Protein AF-A0A916CLT6-F1 (afdb_monomer_lite)

Foldseek 3Di:
DDDPDPDDDDDDDDDDDDDDQQFFDQDPVRDGHSQPDPQRHGDPPDGSVRSNVVLCVVLVVLVVLLQVVLVVCVVLLEAEEEEEAAPPLCPLVVVLVVLLVCCVVPVQAQEAEEEEEQDDCVSVVSNCVSVHHYHYDHPNPDQKDTQVSLVVRVVPHPSRDDPDPPPDDDDDDDDDDDDDPPPPPDPDSHRSYYYYYYIYRDLEVHLSHRNNHPYYDYRGHVVVPPCVCVVRVSD

Radius of gyration: 25.7 Å; chains: 1; bounding box: 78×37×86 Å

Sequence (235 aa):
MCVVCGCGETAPAASAGTGAPGGPVVSANGDLDYGAGAARVSVPGMSPGRAIRLEADVLGANDRIARQNRAHFRSHGVAAYNLVSSPGSGKTTLLVATIEALKRRAPELALAVIEGDQQTSHDADRIRATGAPAIQVNTGKGCHLDAPMVAAAFARLPLHGDGQHAHAPAHGHAHHDHGDHHGHHHPHGHADALLFIENVGNLVCPAMWDLGERAKIAILSVTEGEDKPLKYPDM

Structure (mmCIF, N/CA/C/O backbone):
data_AF-A0A916CLT6-F1
#
_entry.id   AF-A0A916CLT6-F1
#
loop_
_atom_site.group_PDB
_atom_site.id
_atom_site.type_symbol
_atom_site.label_atom_id
_atom_site.label_alt_id
_atom_site.label_comp_id
_atom_site.label_asym_id
_atom_site.label_entity_id
_atom_site.label_seq_id
_atom_site.pdbx_PDB_ins_code
_atom_site.Cartn_x
_atom_site.Cartn_y
_atom_site.Cartn_z
_atom_site.occupancy
_atom_site.B_iso_or_equiv
_atom_site.auth_seq_id
_atom_site.auth_comp_id
_atom_site.auth_asym_id
_atom_site.auth_atom_id
_atom_site.pdbx_PDB_model_num
ATOM 1 N N . MET A 1 1 ? 43.250 0.621 -11.023 1.00 33.81 1 MET A N 1
ATOM 2 C CA . MET A 1 1 ? 42.822 2.036 -10.939 1.00 33.81 1 MET A CA 1
ATOM 3 C C . MET A 1 1 ? 42.579 2.544 -12.355 1.00 33.81 1 MET A C 1
ATOM 5 O O . MET A 1 1 ? 43.279 2.098 -13.250 1.00 33.81 1 MET A O 1
ATOM 9 N N . CYS A 1 2 ? 41.528 3.351 -12.530 1.00 45.12 2 CYS A N 1
ATOM 10 C CA . CYS A 1 2 ? 40.856 3.770 -13.770 1.00 45.12 2 CYS A CA 1
ATOM 11 C C . CYS A 1 2 ? 41.681 3.927 -15.059 1.00 45.12 2 CYS A C 1
ATOM 13 O O . CYS A 1 2 ? 42.686 4.626 -15.059 1.00 45.12 2 CYS A O 1
ATOM 15 N N . VAL A 1 3 ? 41.103 3.446 -16.170 1.00 31.16 3 VAL A N 1
ATOM 16 C CA . VAL A 1 3 ? 41.249 3.978 -17.543 1.00 31.16 3 VAL A CA 1
ATOM 17 C C . VAL A 1 3 ? 39.955 3.672 -18.321 1.00 31.16 3 VAL A C 1
ATOM 19 O O . VAL A 1 3 ? 39.805 2.633 -18.949 1.00 31.16 3 VAL A O 1
ATOM 22 N N . VAL A 1 4 ? 38.972 4.567 -18.193 1.00 50.31 4 VAL A N 1
ATOM 23 C CA . VAL A 1 4 ? 37.554 4.425 -18.602 1.00 50.31 4 VAL A CA 1
ATOM 24 C C . VAL A 1 4 ? 37.305 4.545 -20.120 1.00 50.31 4 VAL A C 1
ATOM 26 O O . VAL A 1 4 ? 36.163 4.517 -20.551 1.00 50.31 4 VAL A O 1
ATOM 29 N N . CYS A 1 5 ? 38.324 4.620 -20.978 1.00 51.88 5 CYS A N 1
ATOM 30 C CA . CYS A 1 5 ? 38.079 4.710 -22.423 1.00 51.88 5 CYS A CA 1
ATOM 31 C C . CYS A 1 5 ? 39.186 4.021 -23.229 1.00 51.88 5 CYS A C 1
ATOM 33 O O . CYS A 1 5 ? 40.133 4.654 -23.686 1.00 51.88 5 CYS A O 1
ATOM 35 N N . GLY A 1 6 ? 39.085 2.699 -23.373 1.00 37.78 6 GLY A N 1
ATOM 36 C CA . GLY A 1 6 ? 39.872 1.934 -24.339 1.00 37.78 6 GLY A CA 1
ATOM 37 C C . GLY A 1 6 ? 39.211 1.984 -25.714 1.00 37.78 6 GLY A C 1
ATOM 38 O O . GLY A 1 6 ? 38.528 1.039 -26.091 1.00 37.78 6 GLY A O 1
ATOM 39 N N . CYS A 1 7 ? 39.383 3.085 -26.448 1.00 57.66 7 CYS A N 1
ATOM 40 C CA . CYS A 1 7 ? 38.998 3.160 -27.858 1.00 57.66 7 CYS A CA 1
ATOM 41 C C . CYS A 1 7 ? 40.181 2.707 -28.719 1.00 57.66 7 CYS A C 1
ATOM 43 O O . CYS A 1 7 ? 41.141 3.456 -28.896 1.00 57.66 7 CYS A O 1
ATOM 45 N N . GLY A 1 8 ? 40.100 1.484 -29.240 1.00 39.34 8 GLY A N 1
ATOM 46 C CA . GLY A 1 8 ? 41.068 0.916 -30.168 1.00 39.34 8 GLY A CA 1
ATOM 47 C C . GLY A 1 8 ? 40.369 0.174 -31.303 1.00 39.34 8 GLY A C 1
ATOM 48 O O . GLY A 1 8 ? 39.743 -0.852 -31.072 1.00 39.34 8 GLY A O 1
ATOM 49 N N . GLU A 1 9 ? 40.558 0.723 -32.502 1.00 39.94 9 GLU A N 1
ATOM 50 C CA . GLU A 1 9 ? 40.505 0.086 -33.824 1.00 39.94 9 GLU A CA 1
ATOM 51 C C . GLU A 1 9 ? 39.151 -0.075 -34.543 1.00 39.94 9 GLU A C 1
ATOM 53 O O . GLU A 1 9 ? 38.208 -0.748 -34.141 1.00 39.94 9 GLU A O 1
ATOM 58 N N . THR A 1 10 ? 39.125 0.592 -35.696 1.00 53.75 10 THR A N 1
ATOM 59 C CA . THR A 1 10 ? 38.134 0.581 -36.767 1.00 53.75 10 THR A CA 1
ATOM 60 C C . THR A 1 10 ? 38.018 -0.783 -37.448 1.00 53.75 10 THR A C 1
ATOM 62 O O . THR A 1 10 ? 39.012 -1.301 -37.952 1.00 53.75 10 THR A O 1
ATOM 65 N N . ALA A 1 11 ? 36.789 -1.281 -37.603 1.00 40.25 11 ALA A N 1
ATOM 66 C CA . ALA A 1 11 ? 36.401 -2.246 -38.634 1.00 40.25 11 ALA A CA 1
ATOM 67 C C . ALA A 1 11 ? 34.921 -2.018 -39.031 1.00 40.25 11 ALA A C 1
ATOM 69 O O . ALA A 1 11 ? 34.175 -1.412 -38.261 1.00 40.25 11 ALA A O 1
ATOM 70 N N . PRO A 1 12 ? 34.519 -2.385 -40.262 1.00 44.03 12 PRO A N 1
ATOM 71 C CA . PRO A 1 12 ? 33.657 -1.554 -41.100 1.00 44.03 12 PRO A CA 1
ATOM 72 C C . PRO A 1 12 ? 32.154 -1.780 -40.904 1.00 44.03 12 PRO A C 1
ATOM 74 O O . PRO A 1 12 ? 31.712 -2.742 -40.283 1.00 44.03 12 PRO A O 1
ATOM 77 N N . ALA A 1 13 ? 31.388 -0.859 -41.497 1.00 45.50 13 ALA A N 1
ATOM 78 C CA . ALA A 1 13 ? 29.934 -0.830 -41.585 1.00 45.50 13 ALA A CA 1
ATOM 79 C C . ALA A 1 13 ? 29.308 -2.220 -41.804 1.00 45.50 13 ALA A C 1
ATOM 81 O O . ALA A 1 13 ? 29.381 -2.785 -42.896 1.00 45.50 13 ALA A O 1
ATOM 82 N N . ALA A 1 14 ? 28.648 -2.731 -40.763 1.00 37.50 14 ALA A N 1
ATOM 83 C CA . ALA A 1 14 ? 27.713 -3.837 -40.865 1.00 37.50 14 ALA A CA 1
ATOM 84 C C . ALA A 1 14 ? 26.289 -3.279 -41.001 1.00 37.50 14 ALA A C 1
ATOM 86 O O . ALA A 1 14 ? 25.870 -2.366 -40.291 1.00 37.50 14 ALA A O 1
ATOM 87 N N . SER A 1 15 ? 25.603 -3.836 -41.987 1.00 32.84 15 SER A N 1
ATOM 88 C CA . SER A 1 15 ? 24.251 -3.585 -42.468 1.00 32.84 15 SER A CA 1
ATOM 89 C C . SER A 1 15 ? 23.171 -3.399 -41.402 1.00 32.84 15 SER A C 1
ATOM 91 O O . SER A 1 15 ? 23.169 -4.052 -40.362 1.00 32.84 15 SER A O 1
ATOM 93 N N . ALA A 1 16 ? 22.178 -2.584 -41.763 1.00 42.00 16 ALA A N 1
ATOM 94 C CA . ALA A 1 16 ? 20.867 -2.516 -41.135 1.00 42.00 16 ALA A CA 1
ATOM 95 C C . ALA A 1 16 ? 20.278 -3.915 -40.873 1.00 42.00 16 ALA A C 1
ATOM 97 O O . ALA A 1 16 ? 20.177 -4.732 -41.787 1.00 42.00 16 ALA A O 1
ATOM 98 N N . GLY A 1 17 ? 19.851 -4.155 -39.632 1.00 42.66 17 GLY A N 1
ATOM 99 C CA . GLY A 1 17 ? 19.104 -5.345 -39.235 1.00 42.66 17 GLY A CA 1
ATOM 100 C C . GLY A 1 17 ? 19.689 -6.039 -38.007 1.00 42.66 17 GLY A C 1
ATOM 101 O O . GLY A 1 17 ? 20.835 -6.457 -38.010 1.00 42.66 17 GLY A O 1
ATOM 102 N N . THR A 1 18 ? 18.848 -6.195 -36.983 1.00 38.41 18 THR A N 1
ATOM 103 C CA . THR A 1 18 ? 19.069 -6.924 -35.718 1.00 38.41 18 THR A CA 1
ATOM 104 C C . THR A 1 18 ? 20.020 -6.249 -34.721 1.00 38.41 18 THR A C 1
ATOM 106 O O . THR A 1 18 ? 21.220 -6.502 -34.688 1.00 38.41 18 THR A O 1
ATOM 109 N N . GLY A 1 19 ? 19.456 -5.382 -33.870 1.00 45.22 19 GLY A N 1
ATOM 110 C CA . GLY A 1 19 ? 20.143 -4.858 -32.690 1.00 45.22 19 GLY A CA 1
ATOM 111 C C . GLY A 1 19 ? 20.605 -5.977 -31.750 1.00 45.22 19 GLY A C 1
ATOM 112 O O . GLY A 1 19 ? 20.004 -7.052 -31.696 1.00 45.22 19 GLY A O 1
ATOM 113 N N . ALA A 1 20 ? 21.690 -5.715 -31.016 1.00 49.78 20 ALA A N 1
ATOM 114 C CA . ALA A 1 20 ? 22.237 -6.625 -30.014 1.00 49.78 20 ALA A CA 1
ATOM 115 C C . ALA A 1 20 ? 21.145 -7.103 -29.029 1.00 49.78 20 ALA A C 1
ATOM 117 O O . ALA A 1 20 ? 20.240 -6.327 -28.703 1.00 49.78 20 ALA A O 1
ATOM 118 N N . PRO A 1 21 ? 21.214 -8.349 -28.521 1.00 53.38 21 PRO A N 1
ATOM 119 C CA . PRO A 1 21 ? 20.246 -8.850 -27.550 1.00 53.38 21 PRO A CA 1
ATOM 120 C C . PRO A 1 21 ? 20.200 -7.928 -26.321 1.00 53.38 21 PRO A C 1
ATOM 122 O O . PRO A 1 21 ? 21.175 -7.829 -25.581 1.00 53.38 21 PRO A O 1
ATOM 125 N N . GLY A 1 22 ? 19.066 -7.244 -26.130 1.00 58.69 22 GLY A N 1
ATOM 126 C CA . GLY A 1 22 ? 18.843 -6.283 -25.040 1.00 58.69 22 GLY A CA 1
ATOM 127 C C . GLY A 1 22 ? 18.912 -4.795 -25.424 1.00 58.69 22 GLY A C 1
ATOM 128 O O . GLY A 1 22 ? 18.727 -3.952 -24.547 1.00 58.69 22 GLY A O 1
ATOM 129 N N . GLY A 1 23 ? 19.158 -4.457 -26.696 1.00 68.06 23 GLY A N 1
ATOM 130 C CA . GLY A 1 23 ? 19.059 -3.081 -27.203 1.00 68.06 23 GLY A CA 1
ATOM 131 C C . GLY A 1 23 ? 17.610 -2.577 -27.341 1.00 68.06 23 GLY A C 1
ATOM 132 O O . GLY A 1 23 ? 16.682 -3.389 -27.322 1.00 68.06 23 GLY A O 1
ATOM 133 N N . PRO A 1 24 ? 17.399 -1.254 -27.481 1.00 80.44 24 PRO A N 1
ATOM 134 C CA . PRO A 1 24 ? 16.064 -0.676 -27.613 1.00 80.44 24 PRO A CA 1
ATOM 135 C C . PRO A 1 24 ? 15.415 -1.031 -28.954 1.00 80.44 24 PRO A C 1
ATOM 137 O O . PRO A 1 24 ? 16.091 -1.149 -29.980 1.00 80.44 24 PRO A O 1
ATOM 140 N N . VAL A 1 25 ? 14.088 -1.126 -28.960 1.00 82.56 25 VAL A N 1
ATOM 141 C CA . VAL A 1 25 ? 13.283 -1.068 -30.182 1.00 82.56 25 VAL A CA 1
ATOM 142 C C . VAL A 1 25 ? 13.188 0.396 -30.601 1.00 82.56 25 VAL A C 1
ATOM 144 O O . VAL A 1 25 ? 12.822 1.244 -29.795 1.00 82.56 25 VAL A O 1
ATOM 147 N N . VAL A 1 26 ? 13.536 0.707 -31.849 1.00 84.81 26 VAL A N 1
ATOM 148 C CA . VAL A 1 26 ? 13.438 2.077 -32.372 1.00 84.81 26 VAL A CA 1
ATOM 149 C C . VAL A 1 26 ? 12.067 2.263 -33.019 1.00 84.81 26 VAL A C 1
ATOM 151 O O . VAL A 1 26 ? 11.708 1.509 -33.925 1.00 84.81 26 VAL A O 1
ATOM 154 N N . SER A 1 27 ? 11.293 3.239 -32.542 1.00 83.81 27 SER A N 1
ATOM 155 C CA . SER A 1 27 ? 9.975 3.570 -33.088 1.00 83.81 27 SER A CA 1
ATOM 156 C C . SER A 1 27 ? 10.093 4.178 -34.492 1.00 83.81 27 SER A C 1
ATOM 158 O O . SER A 1 27 ? 11.158 4.639 -34.905 1.00 83.81 27 SER A O 1
ATOM 160 N N . ALA A 1 28 ? 8.978 4.245 -35.228 1.00 84.25 28 ALA A N 1
ATOM 161 C CA . ALA A 1 28 ? 8.935 4.936 -36.521 1.00 84.25 28 ALA A CA 1
ATOM 162 C C . ALA A 1 28 ? 9.311 6.430 -36.418 1.00 84.25 28 ALA A C 1
ATOM 164 O O . ALA A 1 28 ? 9.780 7.011 -37.394 1.00 84.25 28 ALA A O 1
ATOM 165 N N . ASN A 1 29 ? 9.151 7.029 -35.233 1.00 89.81 29 ASN A N 1
ATOM 166 C CA . ASN A 1 29 ? 9.501 8.421 -34.953 1.00 89.81 29 ASN A CA 1
ATOM 167 C C . ASN A 1 29 ? 10.944 8.583 -34.440 1.00 89.81 29 ASN A C 1
ATOM 169 O O . ASN A 1 29 ? 11.371 9.700 -34.165 1.00 89.81 29 ASN A O 1
ATOM 173 N N . GLY A 1 30 ? 11.702 7.488 -34.318 1.00 88.19 30 GLY A N 1
ATOM 174 C CA . GLY A 1 30 ? 13.072 7.491 -33.803 1.00 88.19 30 GLY A CA 1
ATOM 175 C C . GLY A 1 30 ? 13.186 7.382 -32.279 1.00 88.19 30 GLY A C 1
ATOM 176 O O . GLY A 1 30 ? 14.295 7.484 -31.758 1.00 88.19 30 GLY A O 1
ATOM 177 N N . ASP A 1 31 ? 12.084 7.149 -31.562 1.00 89.19 31 ASP A N 1
ATOM 178 C CA . ASP A 1 31 ? 12.109 6.970 -30.107 1.00 89.19 31 ASP A CA 1
ATOM 179 C C . ASP A 1 31 ? 12.738 5.626 -29.733 1.00 89.19 31 ASP A C 1
ATOM 181 O O . ASP A 1 31 ? 12.571 4.631 -30.438 1.00 89.19 31 ASP A O 1
ATOM 185 N N . LEU A 1 32 ? 13.437 5.584 -28.600 1.00 89.19 32 LEU A N 1
ATOM 186 C CA . LEU A 1 32 ? 14.067 4.369 -28.088 1.00 89.19 32 LEU A CA 1
ATOM 187 C C . LEU A 1 32 ? 13.180 3.721 -27.026 1.00 89.19 32 LEU A C 1
ATOM 189 O O . LEU A 1 32 ? 12.981 4.290 -25.954 1.00 89.19 32 LEU A O 1
ATOM 193 N N . ASP A 1 33 ? 12.713 2.507 -27.293 1.00 84.25 33 ASP A N 1
ATOM 194 C CA . ASP A 1 33 ? 11.856 1.748 -26.391 1.00 84.25 33 ASP A CA 1
ATOM 195 C C . ASP A 1 33 ? 12.584 0.515 -25.832 1.00 84.25 33 ASP A C 1
ATOM 197 O O . ASP A 1 33 ? 12.834 -0.476 -26.521 1.00 84.25 33 ASP A O 1
ATOM 201 N N . TYR A 1 34 ? 12.924 0.580 -24.546 1.00 85.12 34 TYR A N 1
ATOM 202 C CA . TYR A 1 34 ? 13.554 -0.516 -23.803 1.00 85.12 34 TYR A CA 1
ATOM 203 C C . TYR A 1 34 ? 12.536 -1.463 -23.134 1.00 85.12 34 TYR A C 1
ATOM 205 O O . TYR A 1 34 ? 12.937 -2.476 -22.559 1.00 85.12 34 TYR A O 1
ATOM 213 N N . GLY A 1 35 ? 11.239 -1.147 -23.207 1.00 81.75 35 GLY A N 1
ATOM 214 C CA . GLY A 1 35 ? 10.116 -1.910 -22.656 1.00 81.75 35 GLY A CA 1
ATOM 215 C C . GLY A 1 35 ? 9.259 -2.629 -23.709 1.00 81.75 35 GLY A C 1
ATOM 216 O O . GLY A 1 35 ? 8.449 -3.478 -23.357 1.00 81.75 35 GLY A O 1
ATOM 217 N N . ALA A 1 36 ? 9.454 -2.375 -25.005 1.00 80.44 36 ALA A N 1
ATOM 218 C CA . ALA A 1 36 ? 8.729 -3.064 -26.083 1.00 80.44 36 ALA A CA 1
ATOM 219 C C . ALA A 1 36 ? 9.096 -4.555 -26.243 1.00 80.44 36 ALA A C 1
ATOM 221 O O . ALA A 1 36 ? 8.411 -5.301 -26.946 1.00 80.44 36 ALA A O 1
ATOM 222 N N . GLY A 1 37 ? 10.195 -5.006 -25.632 1.00 76.75 37 GLY A N 1
ATOM 223 C CA . GLY A 1 37 ? 10.628 -6.402 -25.687 1.00 76.75 37 GLY A CA 1
ATOM 224 C C . GLY A 1 37 ? 9.709 -7.352 -24.907 1.00 76.75 37 GLY A C 1
ATOM 225 O O . GLY A 1 37 ? 8.970 -6.942 -24.020 1.00 76.75 37 GLY A O 1
ATOM 226 N N . ALA A 1 38 ? 9.809 -8.659 -25.174 1.00 78.69 38 ALA A N 1
ATOM 227 C CA . ALA A 1 38 ? 8.970 -9.682 -24.528 1.00 78.69 38 ALA A CA 1
ATOM 228 C C . ALA A 1 38 ? 9.040 -9.683 -22.986 1.00 78.69 38 ALA A C 1
ATOM 230 O O . ALA A 1 38 ? 8.070 -10.050 -22.334 1.00 78.69 38 ALA A O 1
ATOM 231 N N . ALA A 1 39 ? 10.177 -9.276 -22.412 1.00 78.56 39 ALA A N 1
ATOM 232 C CA . ALA A 1 39 ? 10.355 -9.161 -20.965 1.00 78.56 39 ALA A CA 1
ATOM 233 C C . ALA A 1 39 ? 9.826 -7.842 -20.381 1.00 78.56 39 ALA A C 1
ATOM 235 O O . ALA A 1 39 ? 9.830 -7.685 -19.171 1.00 78.56 39 ALA A O 1
ATOM 236 N N . ARG A 1 40 ? 9.452 -6.869 -21.222 1.00 82.94 40 ARG A N 1
ATOM 237 C CA . ARG A 1 40 ? 9.039 -5.502 -20.855 1.00 82.94 40 ARG A CA 1
ATOM 238 C C . ARG A 1 40 ? 9.997 -4.706 -19.961 1.00 82.94 40 ARG A C 1
ATOM 240 O O . ARG A 1 40 ? 9.689 -3.597 -19.538 1.00 82.94 40 ARG A O 1
ATOM 247 N N . VAL A 1 41 ? 11.191 -5.239 -19.737 1.00 83.50 41 VAL A N 1
ATOM 248 C CA . VAL A 1 41 ? 12.279 -4.638 -18.978 1.00 83.50 41 VAL A CA 1
ATOM 249 C C . VAL A 1 41 ? 13.594 -4.900 -19.707 1.00 83.50 41 VAL A C 1
ATOM 251 O O . VAL A 1 41 ? 13.804 -5.981 -20.268 1.00 83.50 41 VAL A O 1
ATOM 254 N N . SER A 1 42 ? 14.498 -3.922 -19.678 1.00 84.62 42 SER A N 1
ATOM 255 C CA . SER A 1 42 ? 15.873 -4.086 -20.148 1.00 84.62 42 SER A CA 1
ATOM 256 C C . SER A 1 42 ? 16.825 -4.080 -18.959 1.00 84.62 42 SER A C 1
ATOM 258 O O . SER A 1 42 ? 16.889 -3.114 -18.198 1.00 84.62 42 SER A O 1
ATOM 260 N N . VAL A 1 43 ? 17.562 -5.180 -18.794 1.00 83.38 43 VAL A N 1
ATOM 261 C CA . VAL A 1 43 ? 18.594 -5.326 -17.765 1.00 83.38 43 VAL A CA 1
ATOM 262 C C . VAL A 1 43 ? 19.922 -5.632 -18.462 1.00 83.38 43 VAL A C 1
ATOM 264 O O . VAL A 1 43 ? 20.031 -6.671 -19.122 1.00 83.38 43 VAL A O 1
ATOM 267 N N . PRO A 1 44 ? 20.944 -4.765 -18.328 1.00 82.00 44 PRO A N 1
ATOM 268 C CA . PRO A 1 44 ? 22.244 -4.984 -18.952 1.00 82.00 44 PRO A CA 1
ATOM 269 C C . PRO A 1 44 ? 22.827 -6.361 -18.610 1.00 82.00 44 PRO A C 1
ATOM 271 O O . PRO A 1 44 ? 22.908 -6.746 -17.444 1.00 82.00 44 PRO A O 1
ATOM 274 N N . GLY A 1 45 ? 23.232 -7.116 -19.635 1.00 83.44 45 GLY A N 1
ATOM 275 C CA . GLY A 1 45 ? 23.817 -8.452 -19.471 1.00 83.44 45 GLY A CA 1
ATOM 276 C C . GLY A 1 45 ? 22.819 -9.574 -19.151 1.00 83.44 45 GLY A C 1
ATOM 277 O O . GLY A 1 45 ? 23.242 -10.704 -18.898 1.00 83.44 45 GLY A O 1
ATOM 278 N N . MET A 1 46 ? 21.508 -9.309 -19.176 1.00 85.25 46 MET A N 1
ATOM 279 C CA . MET A 1 46 ? 20.466 -10.313 -18.956 1.00 85.25 46 MET A CA 1
ATOM 280 C C . MET A 1 46 ? 19.654 -10.559 -20.229 1.00 85.25 46 MET A C 1
ATOM 282 O O . MET A 1 46 ? 19.206 -9.628 -20.891 1.00 85.25 46 MET A O 1
ATOM 286 N N . SER A 1 47 ? 19.419 -11.831 -20.563 1.00 86.50 47 SER A N 1
ATOM 287 C CA . SER A 1 47 ? 18.535 -12.172 -21.678 1.00 86.50 47 SER A CA 1
ATOM 288 C C . SER A 1 47 ? 17.056 -12.005 -21.295 1.00 86.50 47 SER A C 1
ATOM 290 O O . SER A 1 47 ? 16.698 -12.281 -20.144 1.00 86.50 47 SER A O 1
ATOM 292 N N . PRO A 1 48 ? 16.165 -11.669 -22.249 1.00 84.31 48 PRO A N 1
ATOM 293 C CA . PRO A 1 48 ? 14.731 -11.538 -21.979 1.00 84.31 48 PRO A CA 1
ATOM 294 C C . PRO A 1 48 ? 14.119 -12.787 -21.331 1.00 84.31 48 PRO A C 1
ATOM 296 O O . PRO A 1 48 ? 13.421 -12.697 -20.329 1.00 84.31 48 PRO A O 1
ATOM 299 N N . GLY A 1 49 ? 14.455 -13.984 -21.827 1.00 86.56 49 GLY A N 1
ATOM 300 C CA . GLY A 1 49 ? 13.957 -15.239 -21.250 1.00 86.56 49 GLY A CA 1
ATOM 301 C C . GLY A 1 49 ? 14.501 -15.551 -19.849 1.00 86.56 49 GLY A C 1
ATOM 302 O O . GLY A 1 49 ? 13.902 -16.336 -19.117 1.00 86.56 49 GLY A O 1
ATOM 303 N N . ARG A 1 50 ? 15.644 -14.979 -19.446 1.00 86.62 50 ARG A N 1
ATOM 304 C CA . ARG A 1 50 ? 16.121 -15.060 -18.055 1.00 86.62 50 ARG A CA 1
ATOM 305 C C . ARG A 1 50 ? 15.382 -14.062 -17.164 1.00 86.62 50 ARG A C 1
ATOM 307 O O . ARG A 1 50 ? 15.010 -14.454 -16.065 1.00 86.62 50 ARG A O 1
ATOM 314 N N . ALA A 1 51 ? 15.149 -12.841 -17.646 1.00 85.88 51 ALA A N 1
ATOM 315 C CA . ALA A 1 51 ? 14.382 -11.823 -16.926 1.00 85.88 51 ALA A CA 1
ATOM 316 C C . ALA A 1 51 ? 12.960 -12.314 -16.611 1.00 85.88 51 ALA A C 1
ATOM 318 O O . ALA A 1 51 ? 12.588 -12.356 -15.445 1.00 85.88 51 ALA A O 1
ATOM 319 N N . ILE A 1 52 ? 12.242 -12.824 -17.619 1.00 86.00 52 ILE A N 1
ATOM 320 C CA . ILE A 1 52 ? 10.874 -13.354 -17.470 1.00 86.00 52 I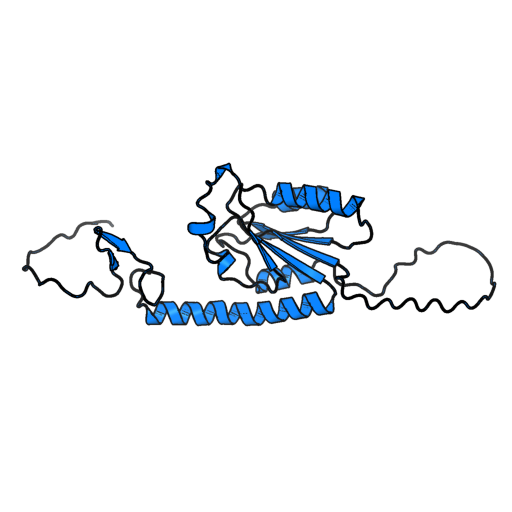LE A CA 1
ATOM 321 C C . ILE A 1 52 ? 10.813 -14.491 -16.441 1.00 86.00 52 ILE A C 1
ATOM 323 O O . ILE A 1 52 ? 9.910 -14.530 -15.614 1.00 86.00 52 ILE A O 1
ATOM 327 N N . ARG A 1 53 ? 11.768 -15.432 -16.477 1.00 89.00 53 ARG A N 1
ATOM 328 C CA . ARG A 1 53 ? 11.797 -16.550 -15.517 1.00 89.00 53 ARG A CA 1
ATOM 329 C C . ARG A 1 53 ? 12.039 -16.069 -14.091 1.00 89.00 53 ARG A C 1
ATOM 331 O O . ARG A 1 53 ? 11.341 -16.508 -13.190 1.00 89.00 53 ARG A O 1
ATOM 338 N N . LEU A 1 54 ? 12.992 -15.156 -13.904 1.00 87.00 54 LEU A N 1
ATOM 339 C CA . LEU A 1 54 ? 13.280 -14.596 -12.586 1.00 87.00 54 LEU A CA 1
ATOM 340 C C . LEU A 1 54 ? 12.070 -13.834 -12.031 1.00 87.00 54 LEU A C 1
ATOM 342 O O . LEU A 1 54 ? 11.727 -14.005 -10.866 1.00 87.00 54 LEU A O 1
ATOM 346 N N . GLU A 1 55 ? 11.416 -13.030 -12.866 1.00 89.44 55 GLU A N 1
ATOM 347 C CA . GLU A 1 55 ? 10.187 -12.324 -12.507 1.00 89.44 55 GLU A CA 1
ATOM 348 C C . GLU A 1 55 ? 9.073 -13.303 -12.116 1.00 89.44 55 GLU A C 1
ATOM 350 O O . GLU A 1 55 ? 8.509 -13.181 -11.031 1.00 89.44 55 GLU A O 1
ATOM 355 N N . ALA A 1 56 ? 8.810 -14.321 -12.941 1.00 88.44 56 ALA A N 1
ATOM 356 C CA . ALA A 1 56 ? 7.790 -15.332 -12.670 1.00 88.44 56 ALA A CA 1
ATOM 357 C C . ALA A 1 56 ? 8.060 -16.118 -11.376 1.00 88.44 56 ALA A C 1
ATOM 359 O O . ALA A 1 56 ? 7.131 -16.387 -10.614 1.00 88.44 56 ALA A O 1
ATOM 360 N N . ASP A 1 57 ? 9.321 -16.462 -11.102 1.00 91.12 57 ASP A N 1
ATOM 361 C CA . ASP A 1 57 ? 9.708 -17.169 -9.881 1.00 91.12 57 ASP A CA 1
ATOM 362 C C . ASP A 1 57 ? 9.479 -16.298 -8.633 1.00 91.12 57 ASP A C 1
ATOM 364 O O . ASP A 1 57 ? 8.915 -16.769 -7.639 1.00 91.12 57 ASP A O 1
ATOM 368 N N . VAL A 1 58 ? 9.883 -15.021 -8.687 1.00 93.12 58 VAL A N 1
ATOM 369 C CA . VAL A 1 58 ? 9.758 -14.068 -7.571 1.00 93.12 58 VAL A CA 1
ATOM 370 C C . VAL A 1 58 ? 8.295 -13.705 -7.316 1.00 93.12 58 VAL A C 1
ATOM 372 O O . VAL A 1 58 ? 7.807 -13.885 -6.197 1.00 93.12 58 VAL A O 1
ATOM 375 N N . LEU A 1 59 ? 7.570 -13.255 -8.342 1.00 94.00 59 LEU A N 1
ATOM 376 C CA . LEU A 1 59 ? 6.162 -12.875 -8.213 1.00 94.00 59 LEU A CA 1
ATOM 377 C C . LEU A 1 59 ? 5.293 -14.093 -7.884 1.00 94.00 59 LEU A C 1
ATOM 379 O O . LEU A 1 59 ? 4.439 -14.031 -7.004 1.00 94.00 59 LEU A O 1
ATOM 383 N N . GLY A 1 60 ? 5.588 -15.255 -8.472 1.00 94.69 60 GLY A N 1
ATOM 384 C CA . GLY A 1 60 ? 4.892 -16.497 -8.148 1.00 94.69 60 GLY A CA 1
ATOM 385 C C . GLY A 1 60 ? 5.089 -16.945 -6.695 1.00 94.69 60 GLY A C 1
ATOM 386 O O . GLY A 1 60 ? 4.198 -17.582 -6.120 1.00 94.69 60 GLY A O 1
ATOM 387 N N . ALA A 1 61 ? 6.233 -16.633 -6.075 1.00 96.06 61 ALA A N 1
ATOM 388 C CA . ALA A 1 61 ? 6.450 -16.851 -4.646 1.00 96.06 61 ALA A CA 1
ATOM 389 C C . ALA A 1 61 ? 5.641 -15.879 -3.782 1.00 96.06 61 ALA A C 1
ATOM 391 O O . ALA A 1 61 ? 4.997 -16.324 -2.828 1.00 96.06 61 ALA A O 1
ATOM 392 N N . ASN A 1 62 ? 5.614 -14.598 -4.154 1.00 98.25 62 ASN A N 1
ATOM 393 C CA . ASN A 1 62 ? 4.788 -13.590 -3.498 1.00 98.25 62 ASN A CA 1
ATOM 394 C C . ASN A 1 62 ? 3.295 -13.962 -3.545 1.00 98.25 62 ASN A C 1
ATOM 396 O O . ASN A 1 62 ? 2.640 -14.021 -2.506 1.00 98.25 62 ASN A O 1
ATOM 400 N N . ASP A 1 63 ? 2.778 -14.338 -4.715 1.00 98.25 63 ASP A N 1
ATOM 401 C CA . ASP A 1 63 ? 1.358 -14.645 -4.924 1.00 98.25 63 ASP A CA 1
ATOM 402 C C . ASP A 1 63 ? 0.857 -15.818 -4.077 1.00 98.25 63 ASP A C 1
ATOM 404 O O . ASP A 1 63 ? -0.314 -15.872 -3.686 1.00 98.25 63 ASP A O 1
ATOM 408 N N . ARG A 1 64 ? 1.731 -16.790 -3.777 1.00 98.31 64 ARG A N 1
ATOM 409 C CA . ARG A 1 64 ? 1.390 -17.880 -2.850 1.00 98.31 64 ARG A CA 1
ATOM 410 C C . ARG A 1 64 ? 1.074 -17.337 -1.460 1.00 98.31 64 ARG A C 1
ATOM 412 O O . ARG A 1 64 ? 0.087 -17.766 -0.866 1.00 98.31 64 ARG A O 1
ATOM 419 N N . ILE A 1 65 ? 1.875 -16.395 -0.976 1.00 98.56 65 ILE A N 1
ATOM 420 C CA . ILE A 1 65 ? 1.708 -15.779 0.343 1.00 98.56 65 ILE A CA 1
ATOM 421 C C . ILE A 1 65 ? 0.549 -14.780 0.310 1.00 98.56 65 ILE A C 1
ATOM 423 O O . ILE A 1 65 ? -0.270 -14.773 1.219 1.00 98.56 65 ILE A O 1
ATOM 427 N N . ALA A 1 66 ? 0.375 -14.026 -0.775 1.00 98.75 66 ALA A N 1
ATOM 428 C CA . ALA A 1 66 ? -0.758 -13.118 -0.942 1.00 98.75 66 ALA A CA 1
ATOM 429 C C . ALA A 1 66 ? -2.109 -13.851 -0.863 1.00 98.75 66 ALA A C 1
ATOM 431 O O . ALA A 1 66 ? -3.042 -13.407 -0.190 1.00 98.75 66 ALA A O 1
ATOM 432 N N . ARG A 1 67 ? -2.217 -15.043 -1.472 1.00 98.69 67 ARG A N 1
ATOM 433 C CA . ARG A 1 67 ? -3.403 -15.904 -1.314 1.00 98.69 67 ARG A CA 1
ATOM 434 C C . ARG A 1 67 ? -3.624 -16.344 0.133 1.00 98.69 67 ARG A C 1
ATOM 436 O O . ARG A 1 67 ? -4.773 -16.380 0.573 1.00 98.69 67 ARG A O 1
ATOM 443 N N . GLN A 1 68 ? -2.555 -16.657 0.864 1.00 98.56 68 GLN A N 1
ATOM 444 C CA . GLN A 1 68 ? -2.635 -16.999 2.287 1.00 98.56 68 GLN A CA 1
ATOM 445 C C . GLN A 1 68 ? -3.091 -15.796 3.116 1.00 98.56 68 GLN A C 1
ATOM 447 O O . GLN A 1 68 ? -4.028 -15.938 3.894 1.00 98.56 68 GLN A O 1
ATOM 452 N N . ASN A 1 69 ? -2.523 -14.609 2.887 1.00 98.62 69 ASN A N 1
ATOM 453 C CA . ASN A 1 69 ? -2.934 -13.361 3.531 1.00 98.62 69 ASN A CA 1
ATOM 454 C C . ASN A 1 69 ? -4.418 -13.085 3.302 1.00 98.62 69 ASN A C 1
ATOM 456 O O . ASN A 1 69 ? -5.160 -12.867 4.252 1.00 98.62 69 ASN A O 1
ATOM 460 N N . ARG A 1 70 ? -4.885 -13.188 2.055 1.00 98.38 70 ARG A N 1
ATOM 461 C CA . ARG A 1 70 ? -6.296 -12.993 1.705 1.00 98.38 70 ARG A CA 1
ATOM 462 C C . ARG A 1 70 ? -7.218 -13.959 2.444 1.00 98.38 70 ARG A C 1
ATOM 464 O O . ARG A 1 70 ? -8.266 -13.549 2.940 1.00 98.38 70 ARG A O 1
ATOM 471 N N . ALA A 1 71 ? -6.848 -15.238 2.518 1.00 97.75 71 ALA A N 1
ATOM 472 C CA . ALA A 1 71 ? -7.594 -16.223 3.297 1.00 97.75 71 ALA A CA 1
ATOM 473 C C . ALA A 1 71 ? -7.570 -15.884 4.797 1.00 97.75 71 ALA A C 1
ATOM 475 O O . ALA A 1 71 ? -8.605 -15.959 5.456 1.00 97.75 71 ALA A O 1
ATOM 476 N N . HIS A 1 72 ? -6.421 -15.438 5.308 1.00 96.81 72 HIS A N 1
ATOM 477 C CA . HIS A 1 72 ? -6.223 -15.066 6.702 1.00 96.81 72 HIS A CA 1
ATOM 478 C C . HIS A 1 72 ? -7.063 -13.840 7.096 1.00 96.81 72 HIS A C 1
ATOM 480 O O . HIS A 1 72 ? -7.788 -13.903 8.088 1.00 96.81 72 HIS A O 1
ATOM 486 N N . PHE A 1 73 ? -7.076 -12.779 6.282 1.00 97.06 73 PHE A N 1
ATOM 487 C CA . PHE A 1 73 ? -7.943 -11.611 6.475 1.00 97.06 73 PHE A CA 1
ATOM 488 C C . PHE A 1 73 ? -9.417 -12.015 6.484 1.00 97.06 73 PHE A C 1
ATOM 490 O O . PHE A 1 73 ? -10.148 -11.677 7.411 1.00 97.06 73 PHE A O 1
ATOM 497 N N . ARG A 1 74 ? -9.846 -12.816 5.497 1.00 95.06 74 ARG A N 1
ATOM 498 C CA . ARG A 1 74 ? -11.235 -13.289 5.404 1.00 95.06 74 ARG A CA 1
ATOM 499 C C . ARG A 1 74 ? -11.653 -1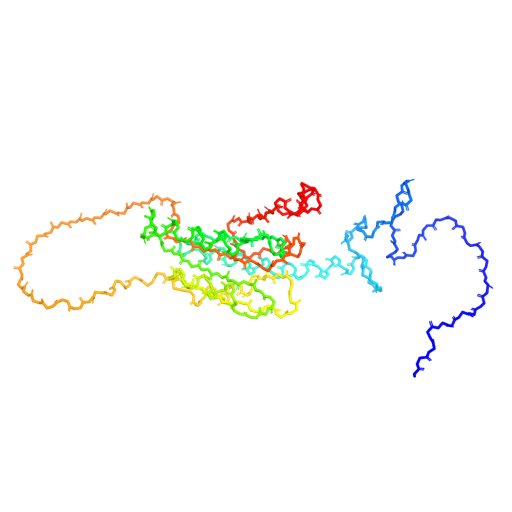4.136 6.601 1.00 95.06 74 ARG A C 1
ATOM 501 O O . ARG A 1 74 ? -12.777 -13.985 7.058 1.00 95.06 74 ARG A O 1
ATOM 508 N N . SER A 1 75 ? -10.772 -15.001 7.106 1.00 94.81 75 SER A N 1
ATOM 509 C CA . SER A 1 75 ? -11.059 -15.816 8.296 1.00 94.81 75 SER A CA 1
ATOM 510 C C . SER A 1 75 ? -11.242 -14.988 9.574 1.00 94.81 75 SER A C 1
ATOM 512 O O . SER A 1 75 ? -11.878 -15.466 10.503 1.00 94.81 75 SER A O 1
ATOM 514 N N . HIS A 1 76 ? -10.741 -13.749 9.590 1.00 94.06 76 HIS A N 1
ATOM 515 C CA . HIS A 1 76 ? -10.888 -12.790 10.688 1.00 94.06 76 HIS A CA 1
ATOM 516 C C . HIS A 1 76 ? -11.938 -11.702 10.405 1.00 94.06 76 HIS A C 1
ATOM 518 O O . HIS A 1 76 ? -11.981 -10.703 11.113 1.00 94.06 76 HIS A O 1
ATOM 524 N N . GLY A 1 77 ? -12.737 -11.832 9.339 1.00 95.19 77 GLY A N 1
ATOM 525 C CA . GLY A 1 77 ? -13.719 -10.804 8.975 1.00 95.19 77 GLY A CA 1
ATOM 526 C C . GLY A 1 77 ? -13.101 -9.464 8.544 1.00 95.19 77 GLY A C 1
ATOM 527 O O . GLY A 1 77 ? -13.796 -8.454 8.511 1.00 95.19 77 GLY A O 1
ATOM 528 N N . VAL A 1 78 ? -11.810 -9.426 8.189 1.00 96.69 78 VAL A N 1
ATOM 529 C CA . VAL A 1 78 ? -11.082 -8.195 7.839 1.00 96.69 78 VAL A CA 1
ATOM 530 C C . VAL A 1 78 ? -11.183 -7.904 6.340 1.00 96.69 78 VAL A C 1
ATOM 532 O O . VAL A 1 78 ? -10.812 -8.731 5.502 1.00 96.69 78 VAL A O 1
ATOM 535 N N . ALA A 1 79 ? -11.602 -6.688 5.981 1.00 97.00 79 ALA A N 1
ATOM 536 C CA . ALA A 1 79 ? -11.439 -6.151 4.631 1.00 97.00 79 ALA A CA 1
ATOM 537 C C . ALA A 1 79 ? -10.175 -5.285 4.546 1.00 97.00 79 ALA A C 1
ATOM 539 O O . ALA A 1 79 ? -10.113 -4.197 5.118 1.00 97.00 79 ALA A O 1
ATOM 540 N N . ALA A 1 80 ? -9.181 -5.772 3.799 1.00 98.31 80 ALA A N 1
ATOM 541 C CA . ALA A 1 80 ? -7.908 -5.089 3.595 1.00 98.31 80 ALA A CA 1
ATOM 542 C C . ALA A 1 80 ? -7.891 -4.253 2.302 1.00 98.31 80 ALA A C 1
ATOM 544 O O . ALA A 1 80 ? -8.236 -4.772 1.240 1.00 98.31 80 ALA A O 1
ATOM 545 N N . TYR A 1 81 ? -7.442 -2.999 2.372 1.00 98.56 81 TYR A N 1
ATOM 546 C CA . TYR A 1 81 ? -7.292 -2.090 1.229 1.00 98.56 81 TYR A CA 1
ATOM 547 C C . TYR A 1 81 ? -5.865 -1.549 1.151 1.00 98.56 81 TYR A C 1
ATOM 549 O O . TYR A 1 81 ? -5.354 -1.011 2.131 1.00 98.56 81 TYR A O 1
ATOM 557 N N . ASN A 1 82 ? -5.236 -1.676 -0.016 1.00 98.69 82 ASN A N 1
ATOM 558 C CA . ASN A 1 82 ? -3.858 -1.246 -0.257 1.00 98.69 82 ASN A CA 1
ATOM 559 C C . ASN A 1 82 ? -3.840 0.134 -0.920 1.00 98.69 82 ASN A C 1
ATOM 561 O O . ASN A 1 82 ? -4.282 0.277 -2.057 1.00 98.69 82 ASN A O 1
ATOM 565 N N . LEU A 1 83 ? -3.356 1.147 -0.208 1.00 98.31 83 LEU A N 1
ATOM 566 C CA . LEU A 1 83 ? -3.239 2.516 -0.694 1.00 98.31 83 LEU A CA 1
ATOM 567 C C . LEU A 1 83 ? -1.888 2.696 -1.388 1.00 98.31 83 LEU A C 1
ATOM 569 O O . LEU A 1 83 ? -0.838 2.605 -0.750 1.00 98.31 83 LEU A O 1
ATOM 573 N N . VAL A 1 84 ? -1.920 3.007 -2.680 1.00 97.50 84 VAL A N 1
ATOM 574 C CA . VAL A 1 84 ? -0.731 3.235 -3.513 1.00 97.50 84 VAL A CA 1
ATOM 575 C C . VAL A 1 84 ? -0.752 4.655 -4.077 1.00 97.50 84 VAL A C 1
ATOM 577 O O . VAL A 1 84 ? -1.812 5.205 -4.366 1.00 97.50 84 VAL A O 1
ATOM 580 N N . SER A 1 85 ? 0.408 5.301 -4.188 1.00 96.25 85 SER A N 1
ATOM 581 C CA . SER A 1 85 ? 0.524 6.668 -4.722 1.00 96.25 85 SER A CA 1
ATOM 582 C C . SER A 1 85 ? 1.966 7.004 -5.081 1.00 96.25 85 SER A C 1
ATOM 584 O O . SER A 1 85 ? 2.876 6.259 -4.726 1.00 96.25 85 SER A O 1
ATOM 586 N N . SER A 1 86 ? 2.209 8.188 -5.644 1.00 95.88 86 SER A N 1
ATOM 587 C CA . SER A 1 86 ? 3.549 8.785 -5.637 1.00 95.88 86 SER A CA 1
ATOM 588 C C . SER A 1 86 ? 3.947 9.260 -4.228 1.00 95.88 86 SER A C 1
ATOM 590 O O . SER A 1 86 ? 3.085 9.462 -3.361 1.00 95.88 86 SER A O 1
ATOM 592 N N . PRO A 1 87 ? 5.242 9.489 -3.949 1.00 94.56 87 PRO A N 1
ATOM 593 C CA . PRO A 1 87 ? 5.650 10.234 -2.761 1.00 94.56 87 PRO A CA 1
ATOM 594 C C . PRO A 1 87 ? 4.977 11.610 -2.715 1.00 94.56 87 PRO A C 1
ATOM 596 O O . PRO A 1 87 ? 4.908 12.305 -3.726 1.00 94.56 87 PRO A O 1
ATOM 599 N N . GLY A 1 88 ? 4.489 12.014 -1.542 1.00 93.75 88 GLY A N 1
ATOM 600 C CA . GLY A 1 88 ? 3.901 13.343 -1.351 1.00 93.75 88 GLY A CA 1
ATOM 601 C C . GLY A 1 88 ? 2.474 13.536 -1.885 1.00 93.75 88 GLY A C 1
ATOM 602 O O . GLY A 1 88 ? 1.919 14.609 -1.682 1.00 93.75 88 GLY A O 1
ATOM 603 N N . SER A 1 89 ? 1.825 12.516 -2.463 1.00 95.56 89 SER A N 1
ATOM 604 C CA . SER A 1 89 ? 0.426 12.604 -2.943 1.00 95.56 89 SER A CA 1
ATOM 605 C C . SER A 1 89 ? -0.622 12.785 -1.833 1.00 95.56 89 SER A C 1
ATOM 607 O O . SER A 1 89 ? -1.808 12.927 -2.118 1.00 95.56 89 SER A O 1
ATOM 609 N N . GLY A 1 90 ? -0.210 12.751 -0.561 1.00 96.00 90 GLY A N 1
ATOM 610 C CA . GLY A 1 90 ? -1.088 12.991 0.585 1.00 96.00 90 GLY A CA 1
ATOM 611 C C . GLY A 1 90 ? -1.798 11.756 1.148 1.00 96.00 90 GLY A C 1
ATOM 612 O O . GLY A 1 90 ? -2.775 11.935 1.873 1.00 96.00 90 GLY A O 1
ATOM 613 N N . LYS A 1 91 ? -1.318 10.529 0.871 1.00 96.06 91 LYS A N 1
ATOM 614 C CA . LYS A 1 91 ? -1.905 9.272 1.390 1.00 96.06 91 LYS A CA 1
ATOM 615 C C . LYS A 1 91 ? -2.169 9.317 2.888 1.00 96.06 91 LYS A C 1
ATOM 617 O O . LYS A 1 91 ? -3.320 9.207 3.293 1.00 96.06 91 LYS A O 1
ATOM 622 N N . THR A 1 92 ? -1.138 9.574 3.687 1.00 97.62 92 THR A N 1
ATOM 623 C CA . THR A 1 92 ? -1.250 9.593 5.147 1.00 97.62 92 THR A CA 1
ATOM 624 C C . THR A 1 92 ? -2.219 10.663 5.629 1.00 97.62 92 THR A C 1
ATOM 626 O O . THR A 1 92 ? -2.988 10.441 6.556 1.00 97.62 92 THR A O 1
ATOM 629 N N . THR A 1 93 ? -2.224 11.837 4.991 1.00 98.12 93 THR A N 1
ATOM 630 C CA . THR A 1 93 ? -3.157 12.919 5.340 1.00 98.12 93 THR A CA 1
ATOM 631 C C . THR A 1 93 ? -4.602 12.503 5.066 1.00 98.12 93 THR A C 1
ATOM 633 O O . THR A 1 93 ? -5.467 12.700 5.919 1.00 98.12 93 THR A O 1
ATOM 636 N N . LEU A 1 94 ? -4.863 11.882 3.912 1.00 98.12 94 LEU A N 1
ATOM 637 C CA . LEU A 1 94 ? -6.177 11.336 3.579 1.00 98.12 94 LEU A CA 1
ATOM 638 C C . LEU A 1 94 ? -6.573 10.201 4.533 1.00 98.12 94 LEU A C 1
ATOM 640 O O . LEU A 1 94 ? -7.716 10.155 4.990 1.00 98.12 94 LEU A O 1
ATOM 644 N N . LEU A 1 95 ? -5.639 9.306 4.855 1.00 98.25 95 LEU A N 1
ATOM 645 C CA . LEU A 1 95 ? -5.876 8.168 5.734 1.00 98.25 95 LEU A CA 1
ATOM 646 C C . LEU A 1 95 ? -6.197 8.621 7.163 1.00 98.25 95 LEU A C 1
ATOM 648 O O . LEU A 1 95 ? -7.198 8.183 7.720 1.00 98.25 95 LEU A O 1
ATOM 652 N N . VAL A 1 96 ? -5.430 9.558 7.724 1.00 98.69 96 VAL A N 1
ATOM 653 C CA . VAL A 1 96 ? -5.699 10.166 9.038 1.00 98.69 96 VAL A CA 1
ATOM 654 C C . VAL A 1 96 ? -7.104 10.774 9.082 1.00 98.69 96 VAL A C 1
ATOM 656 O O . VAL A 1 96 ? -7.897 10.422 9.956 1.00 98.69 96 VAL A O 1
ATOM 659 N N . ALA A 1 97 ? -7.460 11.606 8.098 1.00 98.56 97 ALA A N 1
ATOM 660 C CA . ALA A 1 97 ? -8.793 12.207 8.027 1.00 98.56 97 ALA A CA 1
ATOM 661 C C . ALA A 1 97 ? -9.907 11.150 7.891 1.00 98.56 97 ALA A C 1
ATOM 663 O O . ALA A 1 97 ? -10.983 11.287 8.480 1.00 98.56 97 ALA A O 1
ATOM 664 N N . THR A 1 98 ? -9.642 10.074 7.143 1.00 98.19 98 THR A N 1
ATOM 665 C CA . THR A 1 98 ? -10.566 8.946 6.966 1.00 98.19 98 THR A CA 1
ATOM 666 C C . THR A 1 98 ? -10.789 8.201 8.277 1.00 98.19 98 THR A C 1
ATOM 668 O O . THR A 1 98 ? -11.935 7.943 8.641 1.00 98.19 98 THR A O 1
ATOM 671 N N . ILE A 1 99 ? -9.724 7.902 9.023 1.00 98.25 99 ILE A N 1
ATOM 672 C CA . ILE A 1 99 ? -9.798 7.217 10.318 1.00 98.25 99 ILE A CA 1
ATOM 673 C C . ILE A 1 99 ? -10.621 8.035 11.310 1.00 98.25 99 ILE A C 1
ATOM 675 O O . ILE A 1 99 ? -11.536 7.508 11.942 1.00 98.25 99 ILE A O 1
ATOM 679 N N . GLU A 1 100 ? -10.347 9.333 11.425 1.00 98.25 100 GLU A N 1
ATOM 680 C CA . GLU A 1 100 ? -11.105 10.215 12.311 1.00 98.25 100 GLU A CA 1
ATOM 681 C C . GLU A 1 100 ? -12.586 10.298 11.917 1.00 98.25 100 GLU A C 1
ATOM 683 O O . GLU A 1 100 ? -13.469 10.288 12.778 1.00 98.25 100 GLU A O 1
ATOM 688 N N . ALA A 1 101 ? -12.882 10.362 10.615 1.00 98.19 101 ALA A N 1
ATOM 689 C CA . ALA A 1 101 ? -14.253 10.363 10.121 1.00 98.19 101 ALA A CA 1
ATOM 690 C C . ALA A 1 101 ? -14.977 9.041 10.416 1.00 98.19 101 ALA A C 1
ATOM 692 O O . ALA A 1 101 ? -16.138 9.070 10.828 1.00 98.19 101 ALA A O 1
ATOM 693 N N . LEU A 1 102 ? -14.307 7.898 10.246 1.00 96.69 102 LEU A N 1
ATOM 694 C CA . LEU A 1 102 ? -14.860 6.579 10.557 1.00 96.69 102 LEU A CA 1
ATOM 695 C C . LEU A 1 102 ? -15.125 6.427 12.053 1.00 96.69 102 LEU A C 1
ATOM 697 O O . LEU A 1 102 ? -16.228 6.044 12.418 1.00 96.69 102 LEU A O 1
ATOM 701 N N . LYS A 1 103 ? -14.198 6.848 12.918 1.00 95.50 103 LYS A N 1
ATOM 702 C CA . LYS A 1 103 ? -14.399 6.831 14.376 1.00 95.50 103 LYS A CA 1
ATOM 703 C C . LYS A 1 103 ? -15.629 7.616 14.825 1.00 95.50 103 LYS A C 1
ATOM 705 O O . LYS A 1 103 ? -16.304 7.210 15.762 1.00 95.50 103 LYS A O 1
ATOM 710 N N . ARG A 1 104 ? -15.950 8.723 14.147 1.00 96.50 104 ARG A N 1
ATOM 711 C CA . ARG A 1 104 ? -17.167 9.503 14.434 1.00 96.50 104 ARG A CA 1
ATOM 712 C C . ARG A 1 104 ? -18.443 8.861 13.889 1.00 96.50 104 ARG A C 1
ATOM 714 O O . ARG A 1 104 ? -19.499 9.032 14.486 1.00 96.50 104 ARG A O 1
ATOM 721 N N . ARG A 1 105 ? -18.376 8.196 12.732 1.00 96.69 105 ARG A N 1
ATOM 722 C CA . ARG A 1 105 ? -19.559 7.700 11.999 1.00 96.69 105 ARG A CA 1
ATOM 723 C C . ARG A 1 105 ? -19.897 6.236 12.283 1.00 96.69 105 ARG A C 1
ATOM 725 O O . ARG A 1 105 ? -21.046 5.851 12.108 1.00 96.69 105 ARG A O 1
ATOM 732 N N . ALA A 1 106 ? -18.907 5.443 12.672 1.00 94.38 106 ALA A N 1
ATOM 733 C CA . ALA A 1 106 ? -18.993 4.014 12.939 1.00 94.38 106 ALA A CA 1
ATOM 734 C C . ALA A 1 106 ? -17.972 3.636 14.037 1.00 94.38 106 ALA A C 1
ATOM 736 O O . ALA A 1 106 ? -16.979 2.974 13.743 1.00 94.38 106 ALA A O 1
ATOM 737 N N . PRO A 1 107 ? -18.171 4.084 15.292 1.00 91.81 107 PRO A N 1
ATOM 738 C CA . PRO A 1 107 ? -17.209 3.874 16.382 1.00 91.81 107 PRO A CA 1
ATOM 739 C C . PRO A 1 107 ? -16.953 2.396 16.714 1.00 91.81 107 PRO A C 1
ATOM 741 O O . PRO A 1 107 ? -15.864 2.065 17.170 1.00 91.81 107 PRO A O 1
ATOM 744 N N . GLU A 1 108 ? -17.924 1.519 16.444 1.00 91.25 108 GLU A N 1
ATOM 745 C CA . GLU A 1 108 ? -17.816 0.067 16.656 1.00 91.25 108 GLU A CA 1
ATOM 746 C C . GLU A 1 108 ? -16.989 -0.647 15.572 1.00 91.25 108 GLU A C 1
ATOM 748 O O . GLU A 1 108 ? -16.651 -1.819 15.716 1.00 91.25 108 GLU A O 1
ATOM 753 N N . LEU A 1 109 ? -16.669 0.030 14.461 1.00 92.50 109 LEU A N 1
ATOM 754 C CA . LEU A 1 109 ? -15.901 -0.574 13.377 1.00 92.50 109 LEU A CA 1
ATOM 755 C C . LEU A 1 109 ? -14.420 -0.637 13.759 1.00 92.50 109 LEU A C 1
ATOM 757 O O . LEU A 1 109 ? -13.720 0.381 13.758 1.00 92.50 109 LEU A O 1
ATOM 761 N N . ALA A 1 110 ? -13.930 -1.845 14.030 1.00 94.94 110 ALA A N 1
ATOM 762 C CA . ALA A 1 110 ? -12.514 -2.073 14.274 1.00 94.94 110 ALA A CA 1
ATOM 763 C C . ALA A 1 110 ? -11.688 -1.708 13.030 1.00 94.94 110 ALA A C 1
ATOM 765 O O . ALA A 1 110 ? -12.024 -2.066 11.899 1.00 94.94 110 ALA A O 1
ATOM 766 N N . LEU A 1 111 ? -10.590 -0.983 13.238 1.00 96.38 111 LEU A N 1
ATOM 767 C CA . LEU A 1 111 ? -9.704 -0.537 12.170 1.00 96.38 111 LEU A CA 1
ATOM 768 C C . LEU A 1 111 ? -8.258 -0.569 12.640 1.00 96.38 111 LEU A C 1
ATOM 770 O O . LEU A 1 111 ? -7.951 -0.087 13.729 1.00 96.38 111 LEU A O 1
ATOM 774 N N . ALA A 1 112 ? -7.366 -1.057 11.782 1.00 98.38 112 ALA A N 1
ATOM 775 C CA . ALA A 1 112 ? -5.931 -0.906 11.968 1.00 98.38 112 ALA A CA 1
ATOM 776 C C . ALA A 1 112 ? -5.212 -0.571 10.658 1.00 98.38 112 ALA A C 1
ATOM 778 O O . ALA A 1 112 ? -5.791 -0.651 9.570 1.00 98.38 112 ALA A O 1
ATOM 779 N N . VAL A 1 113 ? -3.941 -0.187 10.780 1.00 98.75 113 VAL A N 1
ATOM 780 C CA . VAL A 1 113 ? -3.103 0.211 9.651 1.00 98.75 113 VAL A CA 1
ATOM 781 C C . VAL A 1 113 ? -1.782 -0.558 9.628 1.00 98.75 113 VAL A C 1
ATOM 783 O O . VAL A 1 113 ? -1.130 -0.749 10.654 1.00 98.75 113 VAL A O 1
ATOM 786 N N . ILE A 1 114 ? -1.361 -0.981 8.443 1.00 98.81 114 ILE A N 1
ATOM 787 C CA . ILE A 1 114 ? 0.035 -1.315 8.152 1.00 98.81 114 ILE A CA 1
ATOM 788 C C . ILE A 1 114 ? 0.585 -0.147 7.348 1.00 98.81 114 ILE A C 1
ATOM 790 O O . ILE A 1 114 ? 0.034 0.186 6.305 1.00 98.81 114 ILE A O 1
ATOM 794 N N . GLU A 1 115 ? 1.634 0.487 7.846 1.00 98.50 115 GLU A N 1
ATOM 795 C CA . GLU A 1 115 ? 2.316 1.592 7.179 1.00 98.50 115 GLU A CA 1
ATOM 796 C C . GLU A 1 115 ? 3.654 1.067 6.653 1.00 98.50 115 GLU A C 1
ATOM 798 O O . GLU A 1 115 ? 4.375 0.378 7.378 1.00 98.50 115 GLU A O 1
ATOM 803 N N . GLY A 1 116 ? 3.938 1.308 5.375 1.00 97.81 116 GLY A N 1
ATOM 804 C CA . GLY A 1 116 ? 5.173 0.917 4.719 1.00 97.81 116 GLY A CA 1
ATOM 805 C C . GLY A 1 116 ? 5.924 2.117 4.168 1.00 97.81 116 GLY A C 1
ATOM 806 O O . GLY A 1 116 ? 5.484 2.722 3.193 1.00 97.81 116 GLY A O 1
ATOM 807 N N . ASP A 1 117 ? 7.124 2.349 4.691 1.00 96.12 117 ASP A N 1
ATOM 808 C CA . ASP A 1 117 ? 8.049 3.366 4.190 1.00 96.12 117 ASP A CA 1
ATOM 809 C C . ASP A 1 117 ? 9.467 2.785 4.047 1.00 96.12 117 ASP A C 1
ATOM 811 O O . ASP A 1 117 ? 9.775 1.670 4.481 1.00 96.12 117 ASP A O 1
ATOM 815 N N . GLN A 1 118 ? 10.368 3.507 3.391 1.00 92.56 118 GLN A N 1
ATOM 816 C CA . GLN A 1 118 ? 11.780 3.140 3.314 1.00 92.56 118 GLN A CA 1
ATOM 817 C C . GLN A 1 118 ? 12.451 3.254 4.682 1.00 92.56 118 GLN A C 1
ATOM 819 O O . GLN A 1 118 ? 13.210 2.362 5.082 1.00 92.56 118 GLN A O 1
ATOM 824 N N . GLN A 1 119 ? 12.176 4.341 5.405 1.00 89.19 119 GLN A N 1
ATOM 825 C CA . GLN A 1 119 ? 12.805 4.670 6.681 1.00 89.19 119 GLN A CA 1
ATOM 826 C C . GLN A 1 119 ? 11.870 5.511 7.561 1.00 89.19 119 GLN A C 1
ATOM 828 O O . GLN A 1 119 ? 10.963 6.164 7.065 1.00 89.19 119 GLN A O 1
ATOM 833 N N . THR A 1 120 ? 12.202 5.599 8.855 1.00 92.94 120 THR A N 1
ATOM 834 C CA . THR A 1 120 ? 11.484 6.371 9.892 1.00 92.94 120 THR A CA 1
ATOM 835 C C . THR A 1 120 ? 10.143 5.762 10.322 1.00 92.94 120 THR A C 1
ATOM 837 O O . THR A 1 120 ? 9.774 4.683 9.883 1.00 92.94 120 THR A O 1
ATOM 840 N N . SER A 1 121 ? 9.470 6.392 11.287 1.00 94.06 121 SER A N 1
ATOM 841 C CA . SER A 1 121 ? 8.124 6.021 11.748 1.00 94.06 121 SER A CA 1
ATOM 842 C C . SER A 1 121 ? 7.123 7.166 11.610 1.00 94.06 121 SER A C 1
ATOM 844 O O . SER A 1 121 ? 6.055 7.122 12.216 1.00 94.06 121 SER A O 1
ATOM 846 N N . HIS A 1 122 ? 7.475 8.219 10.863 1.00 95.31 122 HIS A N 1
ATOM 847 C CA . HIS A 1 122 ? 6.765 9.498 10.899 1.00 95.31 122 HIS A CA 1
ATOM 848 C C . HIS A 1 122 ? 5.281 9.356 10.545 1.00 95.31 122 HIS A C 1
ATOM 850 O O . HIS A 1 122 ? 4.425 9.881 11.261 1.00 95.31 122 HIS A O 1
ATOM 856 N N . ASP A 1 123 ? 4.965 8.625 9.479 1.00 96.81 123 ASP A N 1
ATOM 857 C CA . ASP A 1 123 ? 3.584 8.448 9.042 1.00 96.81 123 ASP A CA 1
ATOM 858 C C . ASP A 1 123 ? 2.818 7.480 9.951 1.00 96.81 123 ASP A C 1
ATOM 860 O O . ASP A 1 123 ? 1.692 7.789 10.358 1.00 96.81 123 ASP A O 1
ATOM 864 N N . ALA A 1 124 ? 3.450 6.398 10.422 1.00 97.75 124 ALA A N 1
ATOM 865 C CA . ALA A 1 124 ? 2.842 5.526 11.424 1.00 97.75 124 ALA A CA 1
ATOM 866 C C . ALA A 1 124 ? 2.531 6.261 12.739 1.00 97.75 124 ALA A C 1
ATOM 868 O O . ALA A 1 124 ? 1.492 6.006 13.347 1.00 97.75 124 ALA A O 1
ATOM 869 N N . ASP A 1 125 ? 3.380 7.190 13.180 1.00 98.25 125 ASP A N 1
ATOM 870 C CA . ASP A 1 125 ? 3.156 7.967 14.403 1.00 98.25 125 ASP A CA 1
ATOM 871 C C . ASP A 1 125 ? 1.996 8.957 14.240 1.00 98.25 125 ASP A C 1
ATOM 873 O O . ASP A 1 125 ? 1.156 9.081 15.137 1.00 98.25 125 ASP A O 1
ATOM 877 N N . ARG A 1 126 ? 1.866 9.586 13.065 1.00 98.25 126 ARG A N 1
ATOM 878 C CA . ARG A 1 126 ? 0.695 10.411 12.718 1.00 98.25 126 ARG A CA 1
ATOM 879 C C . ARG A 1 126 ? -0.596 9.596 12.723 1.00 98.25 126 ARG A C 1
ATOM 881 O O . ARG A 1 126 ? -1.609 10.060 13.241 1.00 98.25 126 ARG A O 1
ATOM 888 N N . ILE A 1 127 ? -0.564 8.376 12.192 1.00 98.62 127 ILE A N 1
ATOM 889 C CA . ILE A 1 127 ? -1.715 7.468 12.211 1.00 98.62 127 ILE A CA 1
ATOM 890 C C . ILE A 1 127 ? -2.055 7.064 13.650 1.00 98.62 127 ILE A C 1
ATOM 892 O O . ILE A 1 127 ? -3.217 7.158 14.052 1.00 98.62 127 ILE A O 1
ATOM 896 N N . ARG A 1 128 ? -1.064 6.676 14.462 1.00 98.44 128 ARG A N 1
ATOM 897 C CA . ARG A 1 128 ? -1.266 6.314 15.878 1.00 98.44 128 ARG A CA 1
ATOM 898 C C . ARG A 1 128 ? -1.832 7.463 16.700 1.00 98.44 128 ARG A C 1
ATOM 900 O O . ARG A 1 128 ? -2.629 7.208 17.598 1.00 98.44 128 ARG A O 1
ATOM 907 N N . ALA A 1 129 ? -1.492 8.712 16.380 1.00 98.44 129 ALA A N 1
ATOM 908 C CA . ALA A 1 129 ? -2.041 9.890 17.053 1.00 98.44 129 ALA A CA 1
ATOM 909 C C . ALA A 1 129 ? -3.569 10.024 16.897 1.00 98.44 129 ALA A C 1
ATOM 911 O O . ALA A 1 129 ? -4.222 10.598 17.764 1.00 98.44 129 ALA A O 1
ATOM 912 N N . THR A 1 130 ? -4.169 9.423 15.860 1.00 98.06 130 THR A N 1
ATOM 913 C CA . THR A 1 130 ? -5.638 9.310 15.742 1.00 98.06 130 THR A CA 1
ATOM 914 C C . THR A 1 130 ? -6.239 8.316 16.742 1.00 98.06 130 THR A C 1
ATOM 916 O O . THR A 1 130 ? -7.460 8.220 16.870 1.00 98.06 130 THR A O 1
ATOM 919 N N . GLY A 1 131 ? -5.401 7.512 17.405 1.00 97.06 131 GLY A N 1
ATOM 920 C CA . GLY A 1 131 ? -5.743 6.384 18.267 1.00 97.06 131 GLY A CA 1
ATOM 921 C C . GLY A 1 131 ? -6.002 5.073 17.517 1.00 97.06 131 GLY A C 1
ATOM 922 O O . GLY A 1 131 ? -6.635 4.187 18.080 1.00 97.06 131 GLY A O 1
ATOM 923 N N . ALA A 1 132 ? -5.687 4.972 16.222 1.00 97.56 132 ALA A N 1
ATOM 924 C CA . ALA A 1 132 ? -5.780 3.706 15.491 1.00 97.56 132 ALA A CA 1
ATOM 925 C C . ALA A 1 132 ? -4.492 2.883 15.690 1.00 97.56 132 ALA A C 1
ATOM 927 O O . ALA A 1 132 ? -3.399 3.450 15.608 1.00 97.56 132 ALA A O 1
ATOM 928 N N . PRO A 1 133 ? -4.581 1.561 15.923 1.00 98.06 133 PRO A N 1
ATOM 929 C CA . PRO A 1 133 ? -3.414 0.688 15.903 1.00 98.06 133 PRO A CA 1
ATOM 930 C C . PRO A 1 133 ? -2.715 0.750 14.542 1.00 98.06 133 PRO A C 1
ATOM 932 O O . PRO A 1 133 ? -3.361 0.579 13.506 1.00 98.06 133 PRO A O 1
ATOM 935 N N . ALA A 1 134 ? -1.397 0.962 14.541 1.00 98.50 134 ALA A N 1
ATOM 936 C CA . ALA A 1 134 ? -0.602 0.951 13.318 1.00 98.50 134 ALA A CA 1
ATOM 937 C C . ALA A 1 134 ? 0.746 0.248 13.505 1.00 98.50 134 ALA A C 1
ATOM 939 O O . ALA A 1 134 ? 1.449 0.499 14.492 1.00 98.50 134 ALA A O 1
ATOM 940 N N . ILE A 1 135 ? 1.132 -0.586 12.539 1.00 98.50 135 ILE A N 1
ATOM 941 C CA . ILE A 1 135 ? 2.450 -1.232 12.467 1.00 98.50 135 ILE A CA 1
ATOM 942 C C . ILE A 1 135 ? 3.269 -0.575 11.359 1.00 98.50 135 ILE A C 1
ATOM 944 O O . ILE A 1 135 ? 2.838 -0.558 10.213 1.00 98.50 135 ILE A O 1
ATOM 948 N N . GLN A 1 136 ? 4.452 -0.072 11.722 1.00 98.38 136 GLN A N 1
ATOM 949 C CA . GLN A 1 136 ? 5.455 0.439 10.784 1.00 98.38 136 GLN A CA 1
ATOM 950 C C . GLN A 1 136 ? 6.213 -0.734 10.162 1.00 98.38 136 GLN A C 1
ATOM 952 O O . GLN A 1 136 ? 6.694 -1.610 10.888 1.00 98.38 136 GLN A O 1
ATOM 957 N N . VAL A 1 137 ? 6.402 -0.705 8.849 1.00 98.44 137 VAL A N 1
ATOM 958 C CA . VAL A 1 137 ? 7.260 -1.621 8.103 1.00 98.44 137 VAL A CA 1
ATOM 959 C C . VAL A 1 137 ? 8.308 -0.803 7.358 1.00 98.44 137 VAL A C 1
ATOM 961 O O . VAL A 1 137 ? 8.026 -0.165 6.351 1.00 98.44 137 VAL A O 1
ATOM 964 N N . ASN A 1 138 ? 9.548 -0.857 7.843 1.00 97.00 138 ASN A N 1
ATOM 965 C CA . ASN A 1 138 ? 10.680 -0.220 7.174 1.00 97.00 138 ASN A CA 1
ATOM 966 C C . ASN A 1 138 ? 11.262 -1.155 6.116 1.00 97.00 138 ASN A C 1
ATOM 968 O O . ASN A 1 138 ? 11.896 -2.160 6.439 1.00 97.00 138 ASN A O 1
ATOM 972 N N . THR A 1 139 ? 11.068 -0.803 4.851 1.00 95.75 139 THR A N 1
ATOM 973 C CA . THR A 1 139 ? 11.503 -1.588 3.685 1.00 95.75 139 THR A CA 1
ATOM 974 C C . THR A 1 139 ? 12.980 -1.370 3.330 1.00 95.75 139 THR A C 1
ATOM 976 O O . THR A 1 139 ? 13.542 -2.068 2.480 1.00 95.75 139 THR A O 1
ATOM 979 N N . GLY A 1 140 ? 13.646 -0.407 3.974 1.00 94.56 140 GLY A N 1
ATOM 980 C CA . GLY A 1 140 ? 15.032 -0.053 3.696 1.00 94.56 140 GLY A CA 1
ATOM 981 C C . GLY A 1 140 ? 15.170 0.551 2.301 1.00 94.56 140 GLY A C 1
ATOM 982 O O . GLY A 1 140 ? 14.807 1.697 2.080 1.00 94.56 140 GLY A O 1
ATOM 983 N N . LYS A 1 141 ? 15.722 -0.214 1.353 1.00 91.88 141 LYS A N 1
ATOM 984 C CA . LYS A 1 141 ? 15.819 0.196 -0.063 1.00 91.88 141 LYS A CA 1
ATOM 985 C C . LYS A 1 141 ? 14.679 -0.351 -0.927 1.00 91.88 141 LYS A C 1
ATOM 987 O O . LYS A 1 141 ? 14.673 -0.108 -2.132 1.00 91.88 141 LYS A O 1
ATOM 992 N N . GLY A 1 142 ? 13.755 -1.113 -0.338 1.00 93.50 142 GLY A N 1
ATOM 993 C CA . GLY A 1 142 ? 12.557 -1.576 -1.028 1.00 93.50 142 GLY A CA 1
ATOM 994 C C . GLY A 1 142 ? 11.723 -0.401 -1.543 1.00 93.50 142 GLY A C 1
ATOM 995 O O . GLY A 1 142 ? 11.739 0.691 -0.982 1.00 93.50 142 GLY A O 1
ATOM 996 N N . CYS A 1 143 ? 11.026 -0.611 -2.656 1.00 96.00 143 CYS A N 1
ATOM 997 C CA . CYS A 1 143 ? 10.140 0.387 -3.267 1.00 96.00 143 CYS A CA 1
ATOM 998 C C . CYS A 1 143 ? 8.649 0.041 -3.118 1.00 96.00 143 CYS A C 1
ATOM 1000 O O . CYS A 1 143 ? 7.811 0.701 -3.725 1.00 96.00 143 CYS A O 1
ATOM 1002 N N . HIS A 1 144 ? 8.333 -1.025 -2.382 1.00 97.50 144 HIS A N 1
ATOM 1003 C CA . HIS A 1 144 ? 6.990 -1.554 -2.160 1.00 97.50 144 HIS A CA 1
ATOM 1004 C C . HIS A 1 144 ? 6.994 -2.442 -0.907 1.00 97.50 144 HIS A C 1
ATOM 1006 O O . HIS A 1 144 ? 8.050 -2.909 -0.473 1.00 97.50 144 HIS A O 1
ATOM 1012 N N . LEU A 1 145 ? 5.807 -2.696 -0.366 1.00 98.50 145 LEU A N 1
ATOM 1013 C CA . LEU A 1 145 ? 5.539 -3.820 0.529 1.00 98.50 145 LEU A CA 1
ATOM 1014 C C . LEU A 1 145 ? 5.293 -5.095 -0.275 1.00 98.50 145 LEU A C 1
ATOM 1016 O O . LEU A 1 145 ? 4.657 -5.026 -1.324 1.00 98.50 145 LEU A O 1
ATOM 1020 N N . ASP A 1 146 ? 5.724 -6.240 0.250 1.00 98.44 146 ASP A N 1
ATOM 1021 C CA . ASP A 1 146 ? 5.398 -7.567 -0.278 1.00 98.44 146 ASP A CA 1
ATOM 1022 C C . ASP A 1 146 ? 4.443 -8.342 0.656 1.00 98.44 146 ASP A C 1
ATOM 1024 O O . ASP A 1 146 ? 4.146 -7.932 1.787 1.00 98.44 146 ASP A O 1
ATOM 1028 N N . ALA A 1 147 ? 3.915 -9.472 0.180 1.00 98.69 147 ALA A N 1
ATOM 1029 C CA . ALA A 1 147 ? 3.001 -10.295 0.963 1.00 98.69 147 ALA A CA 1
ATOM 1030 C C . ALA A 1 147 ? 3.613 -10.835 2.279 1.00 98.69 147 ALA A C 1
ATOM 1032 O O . ALA A 1 147 ? 2.913 -10.779 3.296 1.00 98.69 147 ALA A O 1
ATOM 1033 N N . PRO A 1 148 ? 4.871 -11.333 2.333 1.00 98.69 148 PRO A N 1
ATOM 1034 C CA . PRO A 1 148 ? 5.516 -11.700 3.598 1.00 98.69 148 PRO A CA 1
ATOM 1035 C C . PRO A 1 148 ? 5.561 -10.571 4.637 1.00 98.69 148 PRO A C 1
ATOM 1037 O O . PRO A 1 148 ? 5.274 -10.810 5.813 1.00 98.69 148 PRO A O 1
ATOM 1040 N N . MET A 1 149 ? 5.901 -9.346 4.223 1.00 98.69 149 MET A N 1
ATOM 1041 C CA . MET A 1 149 ? 5.932 -8.177 5.106 1.00 98.69 149 MET A CA 1
ATOM 1042 C C . MET A 1 149 ? 4.554 -7.912 5.712 1.00 98.69 149 MET A C 1
ATOM 1044 O O . MET A 1 149 ? 4.426 -7.742 6.927 1.00 98.69 149 MET A O 1
ATOM 1048 N N . VAL A 1 150 ? 3.512 -7.945 4.878 1.00 98.75 150 VAL A N 1
ATOM 1049 C CA . VAL A 1 150 ? 2.126 -7.759 5.320 1.00 98.75 150 VAL A CA 1
ATOM 1050 C C . VAL A 1 150 ? 1.672 -8.887 6.245 1.00 98.75 150 VAL A C 1
ATOM 1052 O O . VAL A 1 150 ? 1.030 -8.613 7.256 1.00 98.75 150 VAL A O 1
ATOM 1055 N N . ALA A 1 151 ? 2.048 -10.138 5.966 1.00 98.56 151 ALA A N 1
ATOM 1056 C CA . ALA A 1 151 ? 1.733 -11.278 6.827 1.00 98.56 151 ALA A CA 1
ATOM 1057 C C . ALA A 1 151 ? 2.314 -11.090 8.237 1.00 98.56 151 ALA A C 1
ATOM 1059 O O . ALA A 1 151 ? 1.618 -11.260 9.242 1.00 98.56 151 ALA A O 1
ATOM 1060 N N . ALA A 1 152 ? 3.588 -10.692 8.309 1.00 98.56 152 ALA A N 1
ATOM 1061 C CA . ALA A 1 152 ? 4.269 -10.433 9.567 1.00 98.56 152 ALA A CA 1
ATOM 1062 C C . ALA A 1 152 ? 3.636 -9.256 10.325 1.00 98.56 152 ALA A C 1
ATOM 1064 O O . ALA A 1 152 ? 3.452 -9.339 11.541 1.00 98.56 152 ALA A O 1
ATOM 1065 N N . ALA A 1 153 ? 3.299 -8.166 9.636 1.00 98.38 153 ALA A N 1
ATOM 1066 C CA . ALA A 1 153 ? 2.678 -7.006 10.264 1.00 98.38 153 ALA A CA 1
ATOM 1067 C C . ALA A 1 153 ? 1.260 -7.315 10.768 1.00 98.38 153 ALA A C 1
ATOM 1069 O O . ALA A 1 153 ? 0.937 -6.984 11.908 1.00 98.38 153 ALA A O 1
ATOM 1070 N N . PHE A 1 154 ? 0.447 -8.015 9.970 1.00 98.00 154 PHE A N 1
ATOM 1071 C CA . PHE A 1 154 ? -0.919 -8.379 10.340 1.00 98.00 154 PHE A CA 1
ATOM 1072 C C . PHE A 1 154 ? -0.968 -9.228 11.608 1.00 98.00 154 PHE A C 1
ATOM 1074 O O . PHE A 1 154 ? -1.739 -8.905 12.498 1.00 98.00 154 PHE A O 1
ATOM 1081 N N . ALA A 1 155 ? -0.072 -10.212 11.754 1.00 96.75 155 ALA A N 1
ATOM 1082 C CA . ALA A 1 155 ? 0.007 -11.074 12.940 1.00 96.75 155 ALA A CA 1
ATOM 1083 C C . ALA A 1 155 ? 0.264 -10.333 14.272 1.00 96.75 155 ALA A C 1
ATOM 1085 O O . ALA A 1 155 ? 0.212 -10.942 15.338 1.00 96.75 155 ALA A O 1
ATOM 1086 N N . ARG A 1 156 ? 0.609 -9.039 14.225 1.00 96.44 156 ARG A N 1
ATOM 1087 C CA . ARG A 1 156 ? 0.858 -8.183 15.397 1.00 96.44 156 ARG A CA 1
ATOM 1088 C C . ARG A 1 156 ? -0.284 -7.202 15.668 1.00 96.44 156 ARG A C 1
ATOM 1090 O O . ARG A 1 156 ? -0.229 -6.482 16.663 1.00 96.44 156 ARG A O 1
ATOM 1097 N N . LEU A 1 157 ? -1.270 -7.117 14.776 1.00 95.38 157 LEU A N 1
ATOM 1098 C CA . LEU A 1 157 ? -2.378 -6.181 14.901 1.00 95.38 157 LEU A CA 1
ATOM 1099 C C . LEU A 1 157 ? -3.490 -6.753 15.785 1.00 95.38 157 LEU A C 1
ATOM 1101 O O . LEU A 1 157 ? -3.784 -7.943 15.710 1.00 95.38 157 LEU A O 1
ATOM 1105 N N . PRO A 1 158 ? -4.188 -5.911 16.566 1.00 90.56 158 PRO A N 1
ATOM 1106 C CA . PRO A 1 158 ? -5.330 -6.330 17.375 1.00 90.56 158 PRO A CA 1
ATOM 1107 C C . PRO A 1 158 ? -6.604 -6.447 16.515 1.00 90.56 158 PRO A C 1
ATOM 1109 O O . PRO A 1 158 ? -7.642 -5.885 16.845 1.00 90.56 158 PRO A O 1
ATOM 1112 N N . LEU A 1 159 ? -6.505 -7.122 15.366 1.00 85.12 159 LEU A N 1
ATOM 1113 C CA . LEU A 1 159 ? -7.630 -7.448 14.477 1.00 85.12 159 LEU A CA 1
ATOM 1114 C C . LEU A 1 159 ? -7.985 -8.939 14.517 1.00 85.12 159 LEU A C 1
ATOM 1116 O O . LEU A 1 159 ? -8.879 -9.397 13.809 1.00 85.12 159 LEU A O 1
ATOM 1120 N N . HIS A 1 160 ? -7.278 -9.701 15.346 1.00 79.69 160 HIS A N 1
ATOM 1121 C CA . HIS A 1 160 ? -7.605 -11.078 15.651 1.00 79.69 160 HIS A CA 1
ATOM 1122 C C . HIS A 1 160 ? -8.587 -11.046 16.811 1.00 79.69 160 HIS A C 1
ATOM 1124 O O . HIS A 1 160 ? -8.188 -10.800 17.945 1.00 79.69 160 HIS A O 1
ATOM 1130 N N . GLY A 1 161 ? -9.880 -11.170 16.515 1.00 58.69 161 GLY A N 1
ATOM 1131 C CA . GLY A 1 161 ? -10.900 -11.207 17.552 1.00 58.69 161 GLY A CA 1
ATOM 1132 C C . GLY A 1 161 ? -10.631 -12.371 18.497 1.00 58.69 161 GLY A C 1
ATOM 1133 O O . GLY A 1 161 ? -10.926 -13.518 18.170 1.00 58.69 161 GLY A O 1
ATOM 1134 N N . ASP A 1 162 ? -10.099 -12.081 19.680 1.00 41.09 162 ASP A N 1
ATOM 1135 C CA . ASP A 1 162 ? -10.309 -12.962 20.810 1.00 41.09 162 ASP A CA 1
ATOM 1136 C C . ASP A 1 162 ? -11.807 -12.903 21.107 1.00 41.09 162 ASP A C 1
ATOM 1138 O O . ASP A 1 162 ? -12.363 -11.832 21.352 1.00 41.09 162 ASP A O 1
ATOM 1142 N N . GLY A 1 163 ? -12.476 -14.054 21.141 1.00 43.72 163 GLY A N 1
ATOM 1143 C CA . GLY A 1 163 ? -13.799 -14.201 21.757 1.00 43.72 163 GLY A CA 1
ATOM 1144 C C . GLY A 1 163 ? -13.776 -13.948 23.273 1.00 43.72 163 GLY A C 1
ATOM 1145 O O . GLY A 1 163 ? -14.448 -14.643 24.027 1.00 43.72 163 GLY A O 1
ATOM 1146 N N . GLN A 1 164 ? -12.967 -13.001 23.743 1.00 38.03 164 GLN A N 1
ATOM 1147 C CA . GLN A 1 164 ? -12.813 -12.610 25.129 1.00 38.03 164 GLN A CA 1
ATOM 1148 C C . GLN A 1 164 ? -13.223 -11.150 25.236 1.00 38.03 164 GLN A C 1
ATOM 1150 O O . GLN A 1 164 ? -12.408 -10.230 25.254 1.00 38.03 164 GLN A O 1
ATOM 1155 N N . HIS A 1 165 ? -14.534 -10.950 25.351 1.00 37.41 165 HIS A N 1
ATOM 1156 C CA . HIS A 1 165 ? -15.044 -9.819 26.103 1.00 37.41 165 HIS A CA 1
ATOM 1157 C C . HIS A 1 165 ? -14.334 -9.818 27.461 1.00 37.41 165 HIS A C 1
ATOM 1159 O O . HIS A 1 165 ? -14.614 -10.649 28.327 1.00 37.41 165 HIS A O 1
ATOM 1165 N N . ALA A 1 166 ? -13.384 -8.903 27.635 1.00 33.84 166 ALA A N 1
ATOM 1166 C CA . ALA A 1 166 ? -12.845 -8.562 28.935 1.00 33.84 166 ALA A CA 1
ATOM 1167 C C . ALA A 1 166 ? -13.984 -7.933 29.749 1.00 33.84 166 ALA A C 1
ATOM 1169 O O . ALA A 1 166 ? -14.185 -6.720 29.751 1.00 33.84 166 ALA A O 1
ATOM 1170 N N . HIS A 1 167 ? -14.776 -8.776 30.410 1.00 36.06 167 HIS A N 1
ATOM 1171 C CA . HIS A 1 167 ? -15.658 -8.340 31.476 1.00 36.06 167 HIS A CA 1
ATOM 1172 C C . HIS A 1 167 ? -14.776 -7.794 32.598 1.00 36.06 167 HIS A C 1
ATOM 1174 O O . HIS A 1 167 ? -14.108 -8.541 33.314 1.00 36.06 167 HIS A O 1
ATOM 1180 N N . ALA A 1 168 ? -14.763 -6.471 32.741 1.00 33.12 168 ALA A N 1
ATOM 1181 C CA . ALA A 1 168 ? -14.332 -5.842 33.977 1.00 33.12 168 ALA A CA 1
ATOM 1182 C C . ALA A 1 168 ? -15.166 -6.427 35.137 1.00 33.12 168 ALA A C 1
ATOM 1184 O O . ALA A 1 168 ? -16.387 -6.551 34.991 1.00 33.12 168 ALA A O 1
ATOM 1185 N N . PRO A 1 169 ? -14.568 -6.786 36.288 1.00 39.66 169 PRO A N 1
ATOM 1186 C CA . PRO A 1 169 ? -15.348 -7.215 37.434 1.00 39.66 169 PRO A CA 1
ATOM 1187 C C . PRO A 1 169 ? -16.027 -5.981 38.035 1.00 39.66 169 PRO A C 1
ATOM 1189 O O . PRO A 1 169 ? -15.426 -5.221 38.792 1.00 39.66 169 PRO A O 1
ATOM 1192 N N . ALA A 1 170 ? -17.292 -5.770 37.677 1.00 39.72 170 ALA A N 1
ATOM 1193 C CA . ALA A 1 170 ? -18.177 -4.902 38.433 1.00 39.72 170 ALA A CA 1
ATOM 1194 C C . ALA A 1 170 ? -18.617 -5.651 39.697 1.00 39.72 170 ALA A C 1
ATOM 1196 O O . ALA A 1 170 ? -19.180 -6.744 39.646 1.00 39.72 170 ALA A O 1
ATOM 1197 N N . HIS A 1 171 ? -18.320 -5.060 40.847 1.00 42.47 171 HIS A N 1
ATOM 1198 C CA . HIS A 1 171 ? -18.834 -5.488 42.136 1.00 42.47 171 HIS A CA 1
ATOM 1199 C C . HIS A 1 171 ? -20.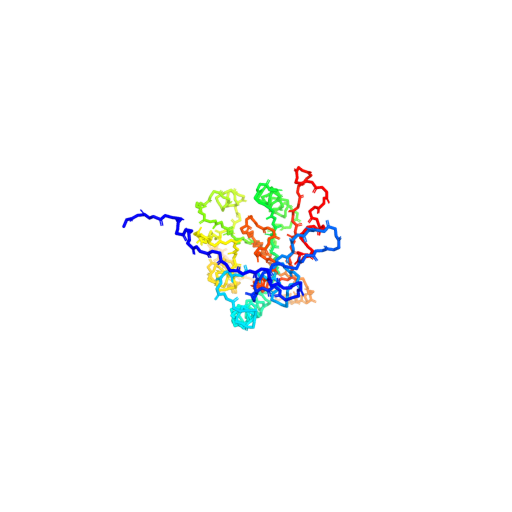371 -5.411 42.178 1.00 42.47 171 HIS A C 1
ATOM 1201 O O . HIS A 1 171 ? -20.938 -4.369 41.867 1.00 42.47 171 HIS A O 1
ATOM 1207 N N . GLY A 1 172 ? -21.006 -6.463 42.706 1.00 36.69 172 GLY A N 1
ATOM 1208 C CA . GLY A 1 172 ? -22.197 -6.326 43.550 1.00 36.69 172 GLY A CA 1
ATOM 1209 C C . GLY A 1 172 ? -23.558 -6.717 42.960 1.00 36.69 172 GLY A C 1
ATOM 1210 O O . GLY A 1 172 ? -24.141 -5.978 42.182 1.00 36.69 172 GLY A O 1
ATOM 1211 N N . HIS A 1 173 ? -24.107 -7.784 43.555 1.00 40.25 173 HIS A N 1
ATOM 1212 C CA . HIS A 1 173 ? -25.525 -8.025 43.876 1.00 40.25 173 HIS A CA 1
ATOM 1213 C C . HIS A 1 173 ? -26.366 -8.972 42.994 1.00 40.25 173 HIS A C 1
ATOM 1215 O O . HIS A 1 173 ? -26.750 -8.668 41.876 1.00 40.25 173 HIS A O 1
ATOM 1221 N N . ALA A 1 174 ? -26.697 -10.097 43.645 1.00 39.88 174 ALA A N 1
ATOM 1222 C CA . ALA A 1 174 ? -27.983 -10.797 43.727 1.00 39.88 174 ALA A CA 1
ATOM 1223 C C . ALA A 1 174 ? -28.745 -11.170 42.439 1.00 39.88 174 ALA A C 1
ATOM 1225 O O . ALA A 1 174 ? -29.296 -10.335 41.734 1.00 39.88 174 ALA A O 1
ATOM 1226 N N . HIS A 1 175 ? -28.855 -12.491 42.268 1.00 47.84 175 HIS A N 1
ATOM 1227 C CA . HIS A 1 175 ? -29.858 -13.253 41.526 1.00 47.84 175 HIS A CA 1
ATOM 1228 C C . HIS A 1 175 ? -31.147 -12.501 41.159 1.00 47.84 175 HIS A C 1
ATOM 1230 O O . HIS A 1 175 ? -31.919 -12.153 42.045 1.00 47.84 175 HIS A O 1
ATOM 1236 N N . HIS A 1 176 ? -31.447 -12.444 39.860 1.00 40.59 176 HIS A N 1
ATOM 1237 C CA . HIS A 1 176 ? -32.770 -12.792 39.347 1.00 40.59 176 HIS A CA 1
ATOM 1238 C C . HIS A 1 176 ? -32.650 -13.369 37.930 1.00 40.59 176 HIS A C 1
ATOM 1240 O O . HIS A 1 176 ? -32.041 -12.784 37.041 1.00 40.59 176 HIS A O 1
ATOM 1246 N N . ASP A 1 177 ? -33.199 -14.571 37.794 1.00 45.53 177 ASP A N 1
ATOM 1247 C CA . ASP A 1 177 ? -33.371 -15.356 36.579 1.00 45.53 177 ASP A CA 1
ATOM 1248 C C . ASP A 1 177 ? -34.462 -14.730 35.703 1.00 45.53 177 ASP A C 1
ATOM 1250 O O . ASP A 1 177 ? -35.619 -14.679 36.117 1.00 45.53 177 ASP A O 1
ATOM 1254 N N . HIS A 1 178 ? -34.087 -14.270 34.510 1.00 47.44 178 HIS A N 1
ATOM 1255 C CA . HIS A 1 178 ? -34.996 -14.120 33.380 1.00 47.44 178 HIS A CA 1
ATOM 1256 C C . HIS A 1 178 ? -34.248 -14.519 32.108 1.00 47.44 178 HIS A C 1
ATOM 1258 O O . HIS A 1 178 ? -33.315 -13.849 31.666 1.00 47.44 178 HIS A O 1
ATOM 1264 N N . GLY A 1 179 ? -34.642 -15.667 31.558 1.00 48.38 179 GLY A N 1
ATOM 1265 C CA . GLY A 1 179 ? -34.204 -16.125 30.255 1.00 48.38 179 GLY A CA 1
ATOM 1266 C C . GLY A 1 179 ? -34.753 -15.228 29.155 1.00 48.38 179 GLY A C 1
ATOM 1267 O O . GLY A 1 179 ? -35.954 -15.222 28.919 1.00 48.38 179 GLY A O 1
ATOM 1268 N N . ASP A 1 180 ? -33.851 -14.560 28.446 1.00 38.69 180 ASP A N 1
ATOM 1269 C CA . ASP A 1 180 ? -34.110 -14.003 27.125 1.00 38.69 180 ASP A CA 1
ATOM 1270 C C . ASP A 1 180 ? -33.005 -14.477 26.176 1.00 38.69 180 ASP A C 1
ATOM 1272 O O . ASP A 1 180 ? -31.855 -14.029 26.198 1.00 38.69 180 ASP A O 1
ATOM 1276 N N . HIS A 1 181 ? -33.352 -15.458 25.344 1.00 41.72 181 HIS A N 1
ATOM 1277 C CA . HIS A 1 181 ? -32.534 -15.904 24.223 1.00 41.72 181 H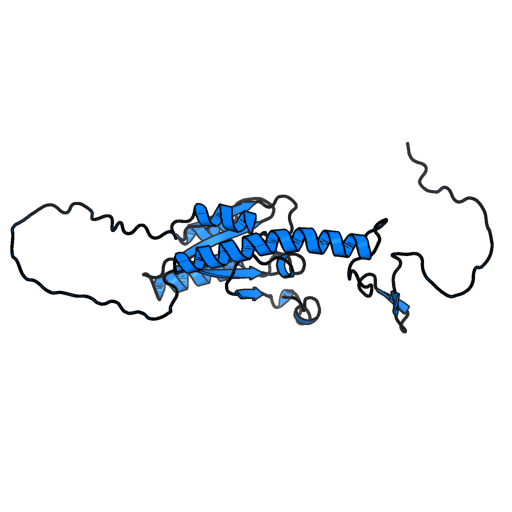IS A CA 1
ATOM 1278 C C . HIS A 1 181 ? -32.494 -14.818 23.137 1.00 41.72 181 HIS A C 1
ATOM 1280 O O . HIS A 1 181 ? -33.233 -14.874 22.155 1.00 41.72 181 HIS A O 1
ATOM 1286 N N . HIS A 1 182 ? -31.578 -13.858 23.264 1.00 40.88 182 HIS A N 1
ATOM 1287 C CA . HIS A 1 182 ? -31.198 -12.972 22.163 1.00 40.88 182 HIS A CA 1
ATOM 1288 C C . HIS A 1 182 ? -30.109 -13.616 21.300 1.00 40.88 182 HIS A C 1
ATOM 1290 O O . HIS A 1 182 ? -28.926 -13.296 21.388 1.00 40.88 182 HIS A O 1
ATOM 1296 N N . GLY A 1 183 ? -30.523 -14.529 20.425 1.00 40.78 183 GLY A N 1
ATOM 1297 C CA . GLY A 1 183 ? -29.706 -14.998 19.309 1.00 40.78 183 GLY A CA 1
ATOM 1298 C C . GLY A 1 183 ? -29.831 -14.064 18.107 1.00 40.78 183 GLY A C 1
ATOM 1299 O O . GLY A 1 183 ? -30.393 -14.460 17.091 1.00 40.78 183 GLY A O 1
ATOM 1300 N N . HIS A 1 184 ? -29.318 -12.833 18.192 1.00 39.78 184 HIS A N 1
ATOM 1301 C CA . HIS A 1 184 ? -29.170 -11.978 17.007 1.00 39.78 184 HIS A CA 1
ATOM 1302 C C . HIS A 1 184 ? -27.897 -12.358 16.246 1.00 39.78 184 HIS A C 1
ATOM 1304 O O . HIS A 1 184 ? -26.918 -11.620 16.205 1.00 39.78 184 HIS A O 1
ATOM 1310 N N . HIS A 1 185 ? -27.913 -13.540 15.629 1.00 40.53 185 HIS A N 1
ATOM 1311 C CA . HIS A 1 185 ? -26.997 -13.847 14.540 1.00 40.53 185 HIS A CA 1
ATOM 1312 C C . HIS A 1 185 ? -27.527 -13.098 13.313 1.00 40.53 185 HIS A C 1
ATOM 1314 O O . HIS A 1 185 ? -28.490 -13.531 12.682 1.00 40.53 185 HIS A O 1
ATOM 1320 N N . HIS A 1 186 ? -26.948 -11.938 13.010 1.00 41.06 186 HIS A N 1
ATOM 1321 C CA . HIS A 1 186 ? -27.159 -11.260 11.736 1.00 41.06 186 HIS A CA 1
ATOM 1322 C C . HIS A 1 186 ? -26.041 -11.683 10.775 1.00 41.06 186 HIS A C 1
ATOM 1324 O O . HIS A 1 186 ? -24.958 -11.104 10.823 1.00 41.06 186 HIS A O 1
ATOM 1330 N N . PRO A 1 187 ? -26.254 -12.674 9.887 1.00 41.19 187 PRO A N 1
ATOM 1331 C CA . PRO A 1 187 ? -25.321 -12.959 8.812 1.00 41.19 187 PRO A CA 1
ATOM 1332 C C . PRO A 1 187 ? -25.546 -11.918 7.711 1.00 41.19 187 PRO A C 1
ATOM 1334 O O . PRO A 1 187 ? -26.246 -12.156 6.727 1.00 41.19 187 PRO A O 1
ATOM 1337 N N . HIS A 1 188 ? -24.980 -10.729 7.884 1.00 38.84 188 HIS A N 1
ATOM 1338 C CA . HIS A 1 188 ? -24.837 -9.769 6.796 1.00 38.84 188 HIS A CA 1
ATOM 1339 C C . HIS A 1 188 ? -23.357 -9.719 6.437 1.00 38.84 188 HIS A C 1
ATOM 1341 O O . HIS A 1 188 ? -22.533 -9.444 7.296 1.00 38.84 188 HIS A O 1
ATOM 1347 N N . GLY A 1 189 ? -23.026 -10.038 5.182 1.00 43.19 189 GLY A N 1
ATOM 1348 C CA . GLY A 1 189 ? -21.663 -10.156 4.645 1.00 43.19 189 GLY A CA 1
ATOM 1349 C C . GLY A 1 189 ? -20.877 -8.842 4.561 1.00 43.19 189 GLY A C 1
ATOM 1350 O O . GLY A 1 189 ? -20.260 -8.559 3.533 1.00 43.19 189 GLY A O 1
ATOM 1351 N N . HIS A 1 190 ? -20.921 -8.036 5.616 1.00 51.56 190 HIS A N 1
ATOM 1352 C CA . HIS A 1 190 ? -20.058 -6.891 5.841 1.00 51.56 190 HIS A CA 1
ATOM 1353 C C . HIS A 1 190 ? -18.804 -7.353 6.585 1.00 51.56 190 HIS A C 1
ATOM 1355 O O . HIS A 1 190 ? -18.843 -8.314 7.342 1.00 51.56 190 HIS A O 1
ATOM 1361 N N . ALA A 1 191 ? -17.672 -6.712 6.303 1.00 62.19 191 ALA A N 1
ATOM 1362 C CA . ALA A 1 191 ? -16.453 -6.968 7.054 1.00 62.19 191 ALA A CA 1
ATOM 1363 C C . ALA A 1 191 ? -16.621 -6.438 8.483 1.00 62.19 191 ALA A C 1
ATOM 1365 O O . ALA A 1 191 ? -17.062 -5.301 8.657 1.00 62.19 191 ALA A O 1
ATOM 1366 N N . ASP A 1 192 ? -16.236 -7.248 9.463 1.00 84.94 192 ASP A N 1
ATOM 1367 C CA . ASP A 1 192 ? -16.277 -6.905 10.887 1.00 84.94 192 ASP A CA 1
ATOM 1368 C C . ASP A 1 192 ? -15.173 -5.898 11.252 1.00 84.94 192 ASP A C 1
ATOM 1370 O O . ASP A 1 192 ? -15.270 -5.179 12.246 1.00 84.94 192 ASP A O 1
ATOM 1374 N N . ALA A 1 193 ? -14.128 -5.807 10.419 1.00 94.50 193 ALA A N 1
ATOM 1375 C CA . ALA A 1 193 ? -13.018 -4.883 10.602 1.00 94.50 193 ALA A CA 1
ATOM 1376 C C . ALA A 1 193 ? -12.404 -4.400 9.278 1.00 94.50 193 ALA A C 1
ATOM 1378 O O . ALA A 1 193 ? -12.479 -5.061 8.235 1.00 94.50 193 ALA A O 1
ATOM 1379 N N . LEU A 1 194 ? -11.731 -3.251 9.334 1.00 97.06 194 LEU A N 1
ATOM 1380 C CA . LEU A 1 194 ? -10.955 -2.684 8.234 1.00 97.06 194 LEU A CA 1
ATOM 1381 C C . LEU A 1 194 ? -9.452 -2.765 8.500 1.00 97.06 194 LEU A C 1
ATOM 1383 O O . LEU A 1 194 ? -8.967 -2.461 9.588 1.00 97.06 194 LEU A O 1
ATOM 1387 N N . LEU A 1 195 ? -8.704 -3.095 7.453 1.00 98.50 195 LEU A N 1
ATOM 1388 C CA . LEU A 1 195 ? -7.256 -2.955 7.420 1.00 98.50 195 LEU A CA 1
ATOM 1389 C C . LEU A 1 195 ? -6.880 -2.017 6.277 1.00 98.50 195 LEU A C 1
ATOM 1391 O O . LEU A 1 195 ? -7.114 -2.330 5.111 1.00 98.50 195 LEU A O 1
ATOM 1395 N N . PHE A 1 196 ? -6.269 -0.881 6.595 1.00 98.69 196 PHE A N 1
ATOM 1396 C CA . PHE A 1 196 ? -5.602 -0.069 5.582 1.00 98.69 196 PHE A CA 1
ATOM 1397 C C . PHE A 1 196 ? -4.126 -0.454 5.517 1.00 98.69 196 PHE A C 1
ATOM 1399 O O . PHE A 1 196 ? -3.466 -0.588 6.541 1.00 98.69 196 PHE A O 1
ATOM 1406 N N . ILE A 1 197 ? -3.611 -0.653 4.311 1.00 98.81 197 ILE A N 1
ATOM 1407 C CA . ILE A 1 197 ? -2.191 -0.878 4.055 1.00 98.81 197 ILE A CA 1
ATOM 1408 C C . ILE A 1 197 ? -1.708 0.348 3.291 1.00 98.81 197 ILE A C 1
ATOM 1410 O O . ILE A 1 197 ? -2.001 0.483 2.107 1.00 98.81 197 ILE A O 1
ATOM 1414 N N . GLU A 1 198 ? -1.034 1.275 3.961 1.00 98.50 198 GLU A N 1
ATOM 1415 C CA . GLU A 1 198 ? -0.388 2.405 3.299 1.00 98.50 198 GLU A CA 1
ATOM 1416 C C . GLU A 1 198 ? 0.957 1.940 2.741 1.00 98.50 198 GLU A C 1
ATOM 1418 O O . GLU A 1 198 ? 1.874 1.631 3.495 1.00 98.50 198 GLU A O 1
ATOM 1423 N N . ASN A 1 199 ? 1.053 1.814 1.417 1.00 98.19 199 ASN A N 1
ATOM 1424 C CA . ASN A 1 199 ? 2.263 1.336 0.756 1.00 98.19 199 ASN A CA 1
ATOM 1425 C C . ASN A 1 199 ? 3.308 2.450 0.608 1.00 98.19 199 ASN A C 1
ATOM 1427 O O . ASN A 1 199 ? 2.993 3.643 0.676 1.00 98.19 199 ASN A O 1
ATOM 1431 N N . VAL A 1 200 ? 4.532 2.046 0.264 1.00 97.19 200 VAL A N 1
ATOM 1432 C CA . VAL A 1 200 ? 5.617 2.972 -0.078 1.00 97.19 200 VAL A CA 1
ATOM 1433 C C . VAL A 1 200 ? 5.158 3.882 -1.220 1.00 97.19 200 VAL A C 1
ATOM 1435 O O . VAL A 1 200 ? 4.494 3.436 -2.158 1.00 97.19 200 VAL A O 1
ATOM 1438 N N . GLY A 1 201 ? 5.509 5.171 -1.161 1.00 95.94 201 GLY A N 1
ATOM 1439 C CA . GLY A 1 201 ? 5.240 6.119 -2.245 1.00 95.94 201 GLY A CA 1
ATOM 1440 C C . GLY A 1 201 ? 5.960 5.718 -3.535 1.00 95.94 201 GLY A C 1
ATOM 1441 O O . GLY A 1 201 ? 7.111 6.084 -3.751 1.00 95.94 201 GLY A O 1
ATOM 1442 N N . ASN A 1 202 ? 5.298 4.958 -4.398 1.00 95.38 202 ASN A N 1
ATOM 1443 C CA . ASN A 1 202 ? 5.789 4.529 -5.696 1.00 95.38 202 ASN A CA 1
ATOM 1444 C C . ASN A 1 202 ? 4.607 4.093 -6.585 1.00 95.38 202 ASN A C 1
ATOM 1446 O O . ASN A 1 202 ? 3.778 3.293 -6.161 1.00 95.38 202 ASN A O 1
ATOM 1450 N N . LEU A 1 203 ? 4.546 4.583 -7.829 1.00 94.06 203 LEU A N 1
ATOM 1451 C CA . LEU A 1 203 ? 3.494 4.221 -8.793 1.00 94.06 203 LEU A CA 1
ATOM 1452 C C . LEU A 1 203 ? 3.887 3.106 -9.784 1.00 94.06 203 LEU A C 1
ATOM 1454 O O . LEU A 1 203 ? 3.167 2.844 -10.738 1.00 94.06 203 LEU A O 1
ATOM 1458 N N . VAL A 1 204 ? 5.028 2.451 -9.581 1.00 93.88 204 VAL A N 1
ATOM 1459 C CA . VAL A 1 204 ? 5.552 1.405 -10.471 1.00 93.88 204 VAL A CA 1
ATOM 1460 C C . VAL A 1 204 ? 5.646 0.080 -9.732 1.00 93.88 204 VAL A C 1
ATOM 1462 O O . VAL A 1 204 ? 4.936 -0.862 -10.065 1.00 93.88 204 VAL A O 1
ATOM 1465 N N . CYS A 1 205 ? 6.492 -0.002 -8.700 1.00 95.06 205 CYS A N 1
ATOM 1466 C CA . CYS A 1 205 ? 6.738 -1.272 -8.020 1.00 95.06 205 CYS A CA 1
ATOM 1467 C C . CYS A 1 205 ? 5.456 -1.883 -7.426 1.00 95.06 205 CYS A C 1
ATOM 1469 O O . CYS A 1 205 ? 5.211 -3.054 -7.691 1.00 95.06 205 CYS A O 1
ATOM 1471 N N . PRO A 1 206 ? 4.605 -1.144 -6.682 1.00 96.50 206 PRO A N 1
ATOM 1472 C CA . PRO A 1 206 ? 3.458 -1.744 -5.994 1.00 96.50 206 PRO A CA 1
ATOM 1473 C C . PRO A 1 206 ? 2.367 -2.339 -6.900 1.00 96.50 206 PRO A C 1
ATOM 1475 O O . PRO A 1 206 ? 1.535 -3.096 -6.394 1.00 96.50 206 PRO A O 1
ATOM 1478 N N . ALA A 1 207 ? 2.354 -2.025 -8.205 1.00 93.81 207 ALA A N 1
ATOM 1479 C CA . ALA A 1 207 ? 1.377 -2.570 -9.156 1.00 93.81 207 ALA A CA 1
ATOM 1480 C C . ALA A 1 207 ? 1.505 -4.092 -9.268 1.00 93.81 207 ALA A C 1
ATOM 1482 O O . ALA A 1 207 ? 0.512 -4.813 -9.235 1.00 93.81 207 ALA A O 1
ATOM 1483 N N . MET A 1 208 ? 2.745 -4.585 -9.318 1.00 93.25 208 MET A N 1
ATOM 1484 C CA . MET A 1 208 ? 3.037 -5.994 -9.595 1.00 93.25 208 MET A CA 1
ATOM 1485 C C . MET A 1 208 ? 2.933 -6.910 -8.369 1.00 93.25 208 MET A C 1
ATOM 1487 O O . MET A 1 208 ? 2.986 -8.127 -8.513 1.00 93.25 208 MET A O 1
ATOM 1491 N N . TRP A 1 209 ? 2.811 -6.352 -7.161 1.00 97.56 209 TRP A N 1
ATOM 1492 C CA . TRP A 1 209 ? 2.890 -7.115 -5.912 1.00 97.56 209 TRP A CA 1
ATOM 1493 C C . TRP A 1 209 ? 1.516 -7.212 -5.250 1.00 97.56 209 TRP A C 1
ATOM 1495 O O . TRP A 1 209 ? 1.027 -6.248 -4.657 1.00 97.56 209 TRP A O 1
ATOM 1505 N N . ASP A 1 210 ? 0.878 -8.379 -5.356 1.00 98.25 210 ASP A N 1
ATOM 1506 C CA . ASP A 1 210 ? -0.320 -8.715 -4.576 1.00 98.25 210 ASP A CA 1
ATOM 1507 C C . ASP A 1 210 ? 0.068 -8.884 -3.097 1.00 98.25 210 ASP A C 1
ATOM 1509 O O . ASP A 1 210 ? 1.015 -9.603 -2.781 1.00 98.25 210 ASP A O 1
ATOM 1513 N N . LEU A 1 211 ? -0.649 -8.239 -2.179 1.00 98.75 211 LEU A N 1
ATOM 1514 C CA . LEU A 1 211 ? -0.445 -8.364 -0.730 1.00 98.75 211 LEU A CA 1
ATOM 1515 C C . LEU A 1 211 ? -1.507 -9.252 -0.075 1.00 98.75 211 LEU A C 1
ATOM 1517 O O . LEU A 1 211 ? -1.411 -9.564 1.115 1.00 98.75 211 LEU A O 1
ATOM 1521 N N . GLY A 1 212 ? -2.517 -9.672 -0.838 1.00 98.44 212 GLY A N 1
ATOM 1522 C CA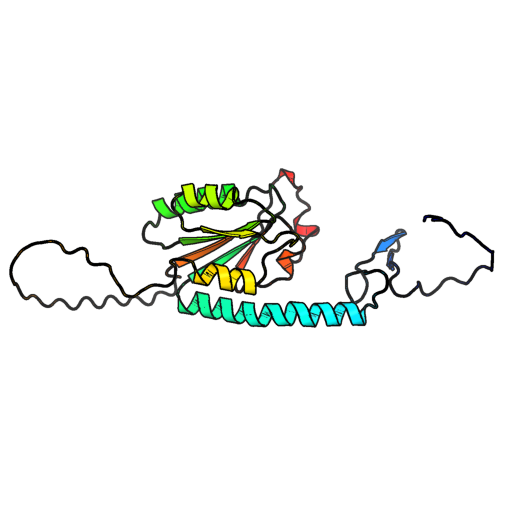 . GLY A 1 212 ? -3.715 -10.338 -0.341 1.00 98.44 212 GLY A CA 1
ATOM 1523 C C . GLY A 1 212 ? -4.872 -9.378 -0.068 1.00 98.44 212 GLY A C 1
ATOM 1524 O O . GLY A 1 212 ? -5.902 -9.801 0.460 1.00 98.44 212 GLY A O 1
ATOM 1525 N N . GLU A 1 213 ? -4.724 -8.100 -0.424 1.00 98.50 213 GLU A N 1
ATOM 1526 C CA . GLU A 1 213 ? -5.754 -7.080 -0.288 1.00 98.50 213 GLU A CA 1
ATOM 1527 C C . GLU A 1 213 ? -7.024 -7.431 -1.076 1.00 98.50 213 GLU A C 1
ATOM 1529 O O . GLU A 1 213 ? -7.029 -8.233 -2.021 1.00 98.50 213 GLU A O 1
ATOM 1534 N N . ARG A 1 214 ? -8.132 -6.808 -0.669 1.00 97.94 214 ARG A N 1
ATOM 1535 C CA . ARG A 1 214 ? -9.406 -6.851 -1.387 1.00 97.94 214 ARG A CA 1
ATOM 1536 C C . ARG A 1 214 ? -9.377 -5.967 -2.629 1.00 97.94 214 ARG A C 1
ATOM 1538 O O . ARG A 1 214 ? -9.979 -6.337 -3.632 1.00 97.94 214 ARG A O 1
ATOM 1545 N N . ALA A 1 215 ? -8.732 -4.809 -2.535 1.00 97.56 215 ALA A N 1
ATOM 1546 C CA . ALA A 1 215 ? -8.539 -3.887 -3.645 1.00 97.56 215 ALA A CA 1
ATOM 1547 C C . ALA A 1 215 ? -7.321 -2.990 -3.398 1.00 97.56 215 ALA A C 1
ATOM 1549 O O . ALA A 1 215 ? -7.034 -2.625 -2.250 1.00 97.56 215 ALA A O 1
ATOM 1550 N N . LYS A 1 216 ? -6.658 -2.605 -4.492 1.00 97.50 216 LYS A N 1
ATOM 1551 C CA . LYS A 1 216 ? -5.728 -1.476 -4.526 1.00 97.50 216 LYS A CA 1
ATOM 1552 C C . LYS A 1 216 ? -6.519 -0.186 -4.740 1.00 97.50 216 LYS A C 1
ATOM 1554 O O . LYS A 1 216 ? -7.512 -0.171 -5.465 1.00 97.50 216 LYS A O 1
ATOM 1559 N N . ILE A 1 217 ? -6.098 0.881 -4.076 1.00 97.50 217 ILE A N 1
ATOM 1560 C CA . ILE A 1 217 ? -6.662 2.221 -4.206 1.00 97.50 217 ILE A CA 1
ATOM 1561 C C . ILE A 1 217 ? -5.510 3.147 -4.578 1.00 97.50 217 ILE A C 1
ATOM 1563 O O . ILE A 1 217 ? -4.656 3.452 -3.743 1.00 97.50 217 ILE A O 1
ATOM 1567 N N . ALA A 1 218 ? -5.491 3.585 -5.834 1.00 96.50 218 ALA A N 1
ATOM 1568 C CA . ALA A 1 218 ? -4.541 4.577 -6.309 1.00 96.50 218 ALA A CA 1
ATOM 1569 C C . ALA A 1 218 ? -4.977 5.985 -5.882 1.00 96.50 218 ALA A C 1
ATOM 1571 O O . ALA A 1 218 ? -6.107 6.408 -6.132 1.00 96.50 218 ALA A O 1
ATOM 1572 N N . ILE A 1 219 ? -4.071 6.716 -5.237 1.00 96.12 219 ILE A N 1
ATOM 1573 C C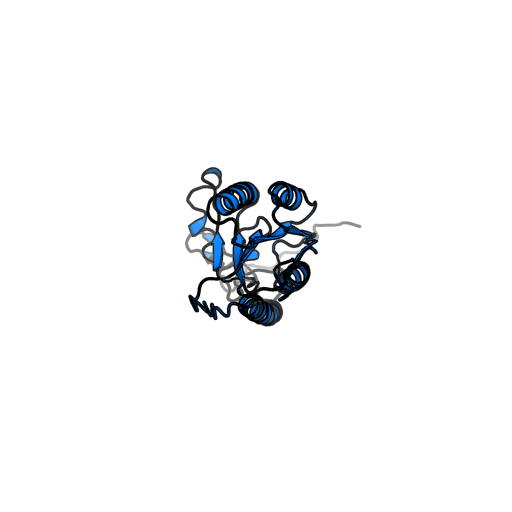A . ILE A 1 219 ? -4.268 8.102 -4.811 1.00 96.12 219 ILE A CA 1
ATOM 1574 C C . ILE A 1 219 ? -3.349 8.987 -5.647 1.00 96.12 219 ILE A C 1
ATOM 1576 O O . ILE A 1 219 ? -2.135 8.788 -5.669 1.00 96.12 219 ILE A O 1
ATOM 1580 N N . LEU A 1 220 ? -3.938 9.979 -6.309 1.00 95.31 220 LEU A N 1
ATOM 1581 C CA . LEU A 1 220 ? -3.242 10.938 -7.161 1.00 95.31 220 LEU A CA 1
ATOM 1582 C C . LEU A 1 220 ? -3.576 12.357 -6.703 1.00 95.31 220 LEU A C 1
ATOM 1584 O O . LEU A 1 220 ? -4.722 12.658 -6.366 1.00 95.31 220 LEU A O 1
ATOM 1588 N N . SER A 1 221 ? -2.579 13.234 -6.715 1.00 95.50 221 SER A N 1
ATOM 1589 C CA . SER A 1 221 ? -2.754 14.661 -6.452 1.00 95.50 221 SER A CA 1
ATOM 1590 C C . SER A 1 221 ? -2.787 15.464 -7.752 1.00 95.50 221 SER A C 1
ATOM 1592 O O . SER A 1 221 ? -2.131 15.128 -8.733 1.00 95.50 221 SER A O 1
ATOM 1594 N N . VAL A 1 222 ? -3.510 16.584 -7.760 1.00 95.69 222 VAL A N 1
ATOM 1595 C CA . VAL A 1 222 ? -3.570 17.483 -8.929 1.00 95.69 222 VAL A CA 1
ATOM 1596 C C . VAL A 1 222 ? -2.191 18.020 -9.335 1.00 95.69 222 VAL A C 1
ATOM 1598 O O . VAL A 1 222 ? -1.927 18.237 -10.513 1.00 95.69 222 VAL A O 1
ATOM 1601 N N . THR A 1 223 ? -1.284 18.185 -8.370 1.00 95.12 223 THR A N 1
ATOM 1602 C CA . THR A 1 223 ? 0.086 18.675 -8.580 1.00 95.12 223 THR A CA 1
ATOM 1603 C C . THR A 1 223 ? 0.989 17.678 -9.304 1.00 95.12 223 THR A C 1
ATOM 1605 O O . THR A 1 223 ? 2.062 18.052 -9.764 1.00 95.12 223 THR A O 1
ATOM 1608 N N . GLU A 1 224 ? 0.574 16.416 -9.415 1.00 94.81 224 GLU A N 1
ATOM 1609 C CA . GLU A 1 224 ? 1.317 15.383 -10.136 1.00 94.81 224 GLU A CA 1
ATOM 1610 C C . GLU A 1 224 ? 1.118 15.439 -11.659 1.00 94.81 224 GLU A C 1
ATOM 1612 O O . GLU A 1 224 ? 1.948 14.891 -12.393 1.00 94.81 224 GLU A O 1
ATOM 1617 N N . GLY A 1 225 ? 0.062 16.117 -12.122 1.00 94.50 225 GLY A N 1
ATOM 1618 C CA . GLY A 1 225 ? -0.355 16.167 -13.523 1.00 94.50 225 GLY A CA 1
ATOM 1619 C C . GLY A 1 225 ? -1.463 15.162 -13.855 1.00 94.50 225 GLY A C 1
ATOM 1620 O O . GLY A 1 225 ? -1.537 14.071 -13.293 1.00 94.50 225 GLY A O 1
ATOM 1621 N N . GLU A 1 226 ? -2.338 15.537 -14.788 1.00 93.38 226 GLU A N 1
ATOM 1622 C CA . GLU A 1 226 ? -3.516 14.747 -15.184 1.00 93.38 226 GLU A CA 1
ATOM 1623 C C . GLU A 1 226 ? -3.185 13.474 -15.979 1.00 93.38 226 GLU A C 1
ATOM 1625 O O . GLU A 1 226 ? -4.009 12.571 -16.086 1.00 93.38 226 GLU A O 1
ATOM 1630 N N . ASP A 1 227 ? -1.967 13.369 -16.508 1.00 94.44 227 ASP A N 1
ATOM 1631 C CA . ASP A 1 227 ? -1.519 12.271 -17.366 1.00 94.44 227 ASP A CA 1
ATOM 1632 C C . ASP A 1 227 ? -1.006 11.043 -16.591 1.00 94.44 227 ASP A C 1
ATOM 1634 O O . ASP A 1 227 ? -0.614 10.042 -17.197 1.00 94.44 227 ASP A O 1
ATOM 1638 N N . LYS A 1 228 ? -1.022 11.083 -15.250 1.00 91.81 228 LYS A N 1
ATOM 1639 C CA . LYS A 1 228 ? -0.581 9.968 -14.395 1.00 91.81 228 LYS A CA 1
ATOM 1640 C C . LYS A 1 228 ? -1.293 8.644 -14.691 1.00 91.81 228 LYS A C 1
ATOM 1642 O O . LYS A 1 228 ? -0.576 7.658 -14.842 1.00 91.81 228 LYS A O 1
ATOM 1647 N N . PRO A 1 229 ? -2.630 8.578 -14.846 1.00 92.25 229 PRO A N 1
ATOM 1648 C CA . PRO A 1 229 ? -3.297 7.314 -15.160 1.00 92.25 229 PRO A CA 1
ATOM 1649 C C . PRO A 1 229 ? -2.825 6.696 -16.482 1.00 92.25 229 PRO A C 1
ATOM 1651 O O . PRO A 1 229 ? -2.717 5.481 -16.588 1.00 92.25 229 PRO A O 1
ATOM 1654 N N . LEU A 1 230 ? -2.487 7.523 -17.480 1.00 92.31 230 LEU A N 1
ATOM 1655 C CA . LEU A 1 230 ? -1.950 7.040 -18.755 1.00 92.31 230 LEU A CA 1
ATOM 1656 C C . LEU A 1 230 ? -0.510 6.520 -18.611 1.00 92.31 230 LEU A C 1
ATOM 1658 O O . LEU A 1 230 ? -0.127 5.569 -19.286 1.00 92.31 230 LEU A O 1
ATOM 1662 N N . LYS A 1 231 ? 0.288 7.143 -17.736 1.00 87.69 231 LYS A N 1
ATOM 1663 C CA . LYS A 1 231 ? 1.685 6.761 -17.473 1.00 87.69 231 LYS A CA 1
ATOM 1664 C C . LYS A 1 231 ? 1.831 5.507 -16.605 1.00 87.69 231 LYS A C 1
ATOM 1666 O O . LYS A 1 231 ? 2.868 4.855 -16.691 1.00 87.69 231 LYS A O 1
ATOM 1671 N N . TYR A 1 232 ? 0.828 5.183 -15.789 1.00 90.94 232 TYR A N 1
ATOM 1672 C CA . TYR A 1 232 ? 0.844 4.054 -14.850 1.00 90.94 232 TYR A CA 1
ATOM 1673 C C . TYR A 1 232 ? -0.439 3.214 -14.983 1.00 90.94 232 TYR A C 1
ATOM 1675 O O . TYR A 1 232 ? -1.277 3.229 -14.083 1.00 90.94 232 TYR A O 1
ATOM 1683 N N . PRO A 1 233 ? -0.621 2.506 -16.113 1.00 87.75 233 PRO A N 1
ATOM 1684 C CA . PRO A 1 233 ? -1.876 1.822 -16.437 1.00 87.75 233 PRO A CA 1
ATOM 1685 C C . PRO A 1 233 ? -2.131 0.547 -15.621 1.00 87.75 233 PRO A C 1
ATOM 1687 O O . PRO A 1 233 ? -3.254 0.053 -15.616 1.00 87.75 233 PRO A O 1
ATOM 1690 N N . ASP A 1 234 ? -1.106 0.006 -14.958 1.00 86.19 234 ASP A N 1
ATOM 1691 C CA . ASP A 1 234 ? -1.181 -1.251 -14.200 1.00 86.19 234 ASP A CA 1
ATOM 1692 C C . ASP A 1 234 ? -1.644 -1.061 -12.737 1.00 86.19 234 ASP A C 1
ATOM 1694 O O . ASP A 1 234 ? -1.573 -1.999 -11.940 1.00 86.19 234 ASP A O 1
ATOM 1698 N N . MET A 1 235 ? -2.080 0.152 -12.369 1.00 84.19 235 MET A N 1
ATOM 1699 C CA . MET A 1 235 ? -2.568 0.502 -11.024 1.00 84.19 235 MET A CA 1
ATOM 1700 C C . MET A 1 235 ? -4.067 0.289 -10.828 1.00 84.19 235 MET A C 1
ATOM 1702 O O . MET A 1 235 ? -4.844 0.553 -11.772 1.00 84.19 235 MET A O 1
#

Secondary structure (DSSP, 8-state):
---------------S----TTPPEEPTTS-EESSSSTTSS--TT--HHHHHHHHHHHHHHHHHHHHHHHHHHHHTTEEEEEEEE-TTS-HHHHHHHHHHHHHHH-TTSEEEEEEEESS-SHHHHHHHHTT--EEEEE-TT-SS--HHHHHHHHTTSTTS--S----------------------------SEEEEEE--S-SSGGGS---S-SEEEEE--GGG-TTHHHH-TT-

pLDDT: mean 82.3, std 22.03, range [31.16, 98.81]